Protein AF-A0A2V9NQU3-F1 (afdb_monomer_lite)

Structure (mmCIF, N/CA/C/O backbone):
data_AF-A0A2V9NQU3-F1
#
_entry.id   AF-A0A2V9NQU3-F1
#
loop_
_atom_site.group_PDB
_atom_site.id
_atom_site.type_symbol
_atom_site.label_atom_id
_atom_site.label_alt_id
_atom_site.label_comp_id
_atom_site.label_asym_id
_atom_site.label_entity_id
_atom_site.label_seq_id
_atom_site.pdbx_PDB_ins_code
_atom_site.Cartn_x
_atom_site.Cartn_y
_atom_site.Cartn_z
_atom_site.occupancy
_atom_site.B_iso_or_equiv
_atom_site.auth_seq_id
_atom_site.auth_comp_id
_atom_site.auth_asym_id
_atom_site.auth_atom_id
_atom_site.pdbx_PDB_model_num
ATOM 1 N N . MET A 1 1 ? -12.429 25.098 40.902 1.00 55.50 1 MET A N 1
ATOM 2 C CA . MET A 1 1 ? -11.492 24.049 40.425 1.00 55.50 1 MET A CA 1
ATOM 3 C C . MET A 1 1 ? -12.164 22.929 39.618 1.00 55.50 1 MET A C 1
ATOM 5 O O . MET A 1 1 ? -11.693 22.673 38.520 1.00 55.50 1 MET A O 1
ATOM 9 N N . ARG A 1 2 ? -13.279 22.317 40.062 1.00 53.31 2 ARG A N 1
ATOM 10 C CA . ARG A 1 2 ? -14.001 21.258 39.302 1.00 53.31 2 ARG A CA 1
ATOM 11 C C . ARG A 1 2 ? -14.409 21.638 37.862 1.00 53.31 2 ARG A C 1
ATOM 13 O O . ARG A 1 2 ? -14.279 20.819 36.958 1.00 53.31 2 ARG A O 1
ATOM 20 N N . HIS A 1 3 ? -14.835 22.882 37.635 1.00 49.53 3 HIS A N 1
ATOM 21 C CA . HIS A 1 3 ? -15.228 23.360 36.299 1.00 49.53 3 HIS A CA 1
ATOM 22 C C . HIS A 1 3 ? -14.036 23.636 35.366 1.00 49.53 3 HIS A C 1
ATOM 24 O O . HIS A 1 3 ? -14.138 23.389 34.172 1.00 49.53 3 HIS A O 1
ATOM 30 N N . ILE A 1 4 ? -12.885 24.058 35.906 1.00 64.00 4 ILE A N 1
ATOM 31 C CA . ILE A 1 4 ? -11.649 24.277 35.128 1.00 64.00 4 ILE A CA 1
ATOM 32 C C . ILE A 1 4 ? -11.062 22.929 34.682 1.00 64.00 4 ILE A C 1
ATOM 34 O O . ILE A 1 4 ? -10.680 22.779 33.527 1.00 64.00 4 ILE A O 1
ATOM 38 N N . ALA A 1 5 ? -11.074 21.920 35.562 1.00 61.53 5 ALA A N 1
ATOM 39 C CA . ALA A 1 5 ? -10.651 20.560 35.221 1.00 61.53 5 ALA A CA 1
ATOM 40 C C . ALA A 1 5 ? -11.551 19.912 34.148 1.00 61.53 5 ALA A C 1
ATOM 42 O O . ALA A 1 5 ? -11.046 19.244 33.251 1.00 61.53 5 ALA A O 1
ATOM 43 N N . SER A 1 6 ? -12.867 20.161 34.192 1.00 63.94 6 SER A N 1
ATOM 44 C CA . SER A 1 6 ? -13.799 19.673 33.160 1.00 63.94 6 SER A CA 1
ATOM 45 C C . SER A 1 6 ? -13.597 20.376 31.814 1.00 63.94 6 SER A C 1
ATOM 47 O O . SER A 1 6 ? -13.637 19.724 30.777 1.00 63.94 6 SER A O 1
ATOM 49 N N . LEU A 1 7 ? -13.321 21.686 31.813 1.00 65.50 7 LEU A N 1
ATOM 50 C CA . LEU A 1 7 ? -13.061 22.436 30.580 1.00 65.50 7 LEU A CA 1
ATOM 51 C C . LEU A 1 7 ? -11.757 21.982 29.900 1.00 65.50 7 LEU A C 1
ATOM 53 O O . LEU A 1 7 ? -11.723 21.800 28.687 1.00 65.50 7 LEU A O 1
ATOM 57 N N . LEU A 1 8 ? -10.700 21.740 30.684 1.00 67.38 8 LEU A N 1
ATOM 58 C CA . LEU A 1 8 ? -9.423 21.227 30.178 1.00 67.38 8 LEU A CA 1
ATOM 59 C C . LEU A 1 8 ? -9.549 19.803 29.620 1.00 67.38 8 LEU A C 1
ATOM 61 O O . LEU A 1 8 ? -8.962 19.508 28.582 1.00 67.38 8 LEU A O 1
ATOM 65 N N . ALA A 1 9 ? -10.352 18.943 30.256 1.00 63.38 9 ALA A N 1
ATOM 66 C CA . ALA A 1 9 ? -10.631 17.601 29.747 1.00 63.38 9 ALA A CA 1
ATOM 67 C C . ALA A 1 9 ? -11.379 17.637 28.403 1.00 63.38 9 ALA A C 1
ATOM 69 O O . ALA A 1 9 ? -11.024 16.896 27.491 1.00 63.38 9 ALA A O 1
ATOM 70 N N . VAL A 1 10 ? -12.359 18.536 28.242 1.00 66.75 10 VAL A N 1
ATOM 71 C CA . VAL A 1 10 ? -13.092 18.707 26.974 1.00 66.75 10 VAL A CA 1
ATOM 72 C C . VAL A 1 10 ? -12.178 19.247 25.871 1.00 66.75 10 VAL A C 1
ATOM 74 O O . VAL A 1 10 ? -12.199 18.724 24.761 1.00 66.75 10 VAL A O 1
ATOM 77 N N . ILE A 1 11 ? -11.326 20.235 26.162 1.00 67.00 11 ILE A N 1
ATOM 78 C CA . ILE A 1 11 ? -10.373 20.777 25.177 1.00 67.00 11 ILE A CA 1
ATOM 79 C C . ILE A 1 11 ? -9.359 19.705 24.746 1.00 67.00 11 ILE A C 1
ATOM 81 O O . ILE A 1 11 ? -9.110 19.550 23.552 1.00 67.00 11 ILE A O 1
ATOM 85 N N . ALA A 1 12 ? -8.818 18.918 25.681 1.00 59.47 12 ALA A N 1
ATOM 86 C CA . ALA A 1 12 ? -7.917 17.811 25.356 1.00 59.47 12 ALA A CA 1
ATOM 87 C C . ALA A 1 12 ? -8.609 16.726 24.506 1.00 59.47 12 ALA A C 1
ATOM 89 O O . ALA A 1 12 ? -8.017 16.205 23.556 1.00 59.47 12 ALA A O 1
ATOM 90 N N . LEU A 1 13 ? -9.881 16.425 24.792 1.00 60.59 13 LEU A N 1
ATOM 91 C CA . LEU A 1 13 ? -10.669 15.487 23.993 1.00 60.59 13 LEU A CA 1
ATOM 92 C C . LEU A 1 13 ? -10.886 16.015 22.566 1.00 60.59 13 LEU A C 1
ATOM 94 O O . LEU A 1 13 ? -10.711 15.276 21.606 1.00 60.59 13 LEU A O 1
ATOM 98 N N . VAL A 1 14 ? -11.198 17.301 22.397 1.00 63.22 14 VAL A N 1
ATOM 99 C CA . VAL A 1 14 ? -11.389 17.899 21.065 1.00 63.22 14 VAL A CA 1
ATOM 100 C C . VAL A 1 14 ? -10.082 17.900 20.264 1.00 63.22 14 VAL A C 1
ATOM 102 O O . VAL A 1 14 ? -10.071 17.484 19.107 1.00 63.22 14 VAL A O 1
ATOM 105 N N . LEU A 1 15 ? -8.959 18.295 20.873 1.00 60.09 15 LEU A N 1
ATOM 106 C CA . LEU A 1 15 ? -7.660 18.358 20.189 1.00 60.09 15 LEU A CA 1
ATOM 107 C C . LEU A 1 15 ? -7.164 16.983 19.713 1.00 60.09 15 LEU A C 1
ATOM 109 O O . LEU A 1 15 ? -6.577 16.881 18.636 1.00 60.09 15 LEU A O 1
ATOM 113 N N . THR A 1 16 ? -7.428 15.921 20.477 1.00 62.34 16 THR A N 1
ATOM 114 C CA . THR A 1 16 ? -7.040 14.550 20.098 1.00 62.34 16 THR A CA 1
ATOM 115 C C . THR A 1 16 ? -7.838 14.021 18.903 1.00 62.34 16 THR A C 1
ATOM 117 O O . THR A 1 16 ? -7.262 13.359 18.039 1.00 62.34 16 THR A O 1
ATOM 120 N N . HIS A 1 17 ? -9.122 14.377 18.780 1.00 62.59 17 HIS A N 1
ATOM 121 C CA . HIS A 1 17 ? -9.950 13.978 17.636 1.00 62.59 17 HIS A CA 1
ATOM 122 C C . HIS A 1 17 ? -9.520 14.667 16.330 1.00 62.59 17 HIS A C 1
ATOM 124 O O . HIS A 1 17 ? -9.451 14.013 15.289 1.00 62.59 17 HIS A O 1
ATOM 130 N N . TYR A 1 18 ? -9.177 15.961 16.373 1.00 66.56 18 TYR A N 1
ATOM 131 C CA . TYR A 1 18 ? -8.690 16.678 15.186 1.00 66.56 18 TYR A CA 1
ATOM 132 C C . TYR A 1 18 ? -7.352 16.129 14.676 1.00 66.56 18 TYR A C 1
ATOM 134 O O . TYR A 1 18 ? -7.180 15.967 13.468 1.00 66.56 18 TYR A O 1
ATOM 142 N N . ALA A 1 19 ? -6.420 15.808 15.579 1.00 69.62 19 ALA A N 1
ATOM 143 C CA . ALA A 1 19 ? -5.128 15.237 15.203 1.00 69.62 19 ALA A CA 1
ATOM 144 C C . ALA A 1 19 ? -5.278 13.856 14.538 1.00 69.62 19 ALA A C 1
ATOM 146 O O . ALA A 1 19 ? -4.674 13.602 13.497 1.00 69.62 19 ALA A O 1
ATOM 147 N N . ALA A 1 20 ? -6.140 12.992 15.085 1.00 71.94 20 ALA A N 1
ATOM 148 C CA . ALA A 1 20 ? -6.410 11.677 14.509 1.00 71.94 20 ALA A CA 1
ATOM 149 C C . ALA A 1 20 ? -7.043 11.763 13.107 1.00 71.94 20 ALA A C 1
ATOM 151 O O . ALA A 1 20 ? -6.675 10.991 12.223 1.00 71.94 20 ALA A O 1
ATOM 152 N N . ALA A 1 21 ? -7.951 12.721 12.879 1.00 79.19 21 ALA A N 1
ATOM 153 C CA . ALA A 1 21 ? -8.579 12.927 11.573 1.00 79.19 21 ALA A CA 1
ATOM 154 C C . ALA A 1 21 ? -7.577 13.389 10.495 1.00 79.19 21 ALA A C 1
ATOM 156 O O . ALA A 1 21 ? -7.615 12.902 9.362 1.00 79.19 21 ALA A O 1
ATOM 157 N N . ASP A 1 22 ? -6.651 14.288 10.843 1.00 88.12 22 ASP A N 1
ATOM 158 C CA . ASP A 1 22 ? -5.582 14.738 9.940 1.00 88.12 22 ASP A CA 1
ATOM 159 C C . ASP A 1 22 ? -4.608 13.595 9.593 1.00 88.12 22 ASP A C 1
ATOM 161 O O . ASP A 1 22 ? -4.294 13.365 8.419 1.00 88.12 22 ASP A O 1
ATOM 165 N N . ASP A 1 23 ? -4.185 12.808 10.588 1.00 91.75 23 ASP A N 1
ATOM 166 C CA . ASP A 1 23 ? -3.315 11.650 10.362 1.00 91.75 23 ASP A CA 1
ATOM 167 C C . ASP A 1 23 ? -4.009 10.556 9.534 1.00 91.75 23 ASP A C 1
ATOM 169 O O . ASP A 1 23 ? -3.391 9.973 8.636 1.00 91.75 23 ASP A O 1
ATOM 173 N N . GLN A 1 24 ? -5.307 10.320 9.745 1.00 94.81 24 GLN A N 1
ATOM 174 C CA . GLN A 1 24 ? -6.103 9.415 8.913 1.00 94.81 24 GLN A CA 1
ATOM 175 C C . GLN A 1 24 ? -6.170 9.898 7.457 1.00 94.81 24 GLN A C 1
ATOM 177 O O . GLN A 1 24 ? -6.013 9.099 6.529 1.00 94.81 24 GLN A O 1
ATOM 182 N N . GLN A 1 25 ? -6.363 11.201 7.225 1.00 95.19 25 GLN A N 1
ATOM 183 C CA . GLN A 1 25 ? -6.397 11.761 5.873 1.00 95.19 25 GLN A CA 1
ATOM 184 C C . GLN A 1 25 ? -5.040 11.627 5.168 1.00 95.19 25 GLN A C 1
ATOM 186 O O . GLN A 1 25 ? -4.989 11.263 3.990 1.00 95.19 25 GLN A O 1
ATOM 191 N N . LYS A 1 26 ? -3.933 11.890 5.871 1.00 95.69 26 LYS A N 1
ATOM 192 C CA . LYS A 1 26 ? -2.572 11.684 5.345 1.00 95.69 26 LYS A CA 1
ATOM 193 C C . LYS A 1 26 ? -2.320 10.218 5.010 1.00 95.69 26 LYS A C 1
ATOM 195 O O . LYS A 1 26 ? -1.853 9.925 3.911 1.00 95.69 26 LYS A O 1
ATOM 200 N N . THR A 1 27 ? -2.714 9.318 5.909 1.00 97.25 27 THR A N 1
ATOM 201 C CA . THR A 1 27 ? -2.631 7.869 5.694 1.00 97.25 27 THR A CA 1
ATOM 202 C C . THR A 1 27 ? -3.373 7.473 4.426 1.00 97.25 27 THR A C 1
ATOM 204 O O . THR A 1 27 ? -2.799 6.822 3.559 1.00 97.25 27 THR A O 1
ATOM 207 N N . ARG A 1 28 ? -4.626 7.921 4.267 1.00 96.88 28 ARG A N 1
ATOM 208 C CA . ARG A 1 28 ? -5.434 7.632 3.076 1.00 96.88 28 ARG A CA 1
ATOM 209 C C . ARG A 1 28 ? -4.723 8.053 1.792 1.00 96.88 28 ARG A C 1
ATOM 211 O O . ARG A 1 28 ? -4.681 7.268 0.855 1.00 96.88 28 ARG A O 1
ATOM 218 N N . LYS A 1 29 ? -4.113 9.242 1.758 1.00 96.62 29 LYS A N 1
ATOM 219 C CA . LYS A 1 29 ? -3.348 9.704 0.586 1.00 96.62 29 LYS A CA 1
ATOM 220 C C . LYS A 1 29 ? -2.174 8.780 0.264 1.00 96.62 29 LYS A C 1
ATOM 222 O O . LYS A 1 29 ? -1.962 8.455 -0.898 1.00 96.62 29 LYS A O 1
ATOM 227 N N . GLU A 1 30 ? -1.415 8.346 1.268 1.00 98.00 30 GLU A N 1
ATOM 228 C CA . GLU A 1 30 ? -0.285 7.433 1.051 1.00 98.00 30 GLU A CA 1
ATOM 229 C C . GLU A 1 30 ? -0.733 6.040 0.590 1.00 98.00 30 GLU A C 1
ATOM 231 O O . GLU A 1 30 ? -0.112 5.471 -0.308 1.00 98.00 30 GLU A O 1
ATOM 236 N N . LEU A 1 31 ? -1.834 5.516 1.137 1.00 98.19 31 LEU A N 1
ATOM 237 C CA . LEU A 1 31 ? -2.430 4.253 0.690 1.00 98.19 31 LEU A CA 1
ATOM 238 C C . LEU A 1 31 ? -2.981 4.356 -0.739 1.00 98.19 31 LEU A C 1
ATOM 240 O O . LEU A 1 31 ? -2.785 3.442 -1.538 1.00 98.19 31 LEU A O 1
ATOM 244 N N . ASN A 1 32 ? -3.597 5.484 -1.096 1.00 97.56 32 ASN A N 1
ATOM 245 C CA . ASN A 1 32 ? -4.096 5.712 -2.449 1.00 97.56 32 ASN A CA 1
ATOM 246 C C . ASN A 1 32 ? -2.964 5.747 -3.480 1.00 97.56 32 ASN A C 1
ATOM 248 O O . ASN A 1 32 ? -3.148 5.228 -4.573 1.00 97.56 32 ASN A O 1
ATOM 252 N N . LYS A 1 33 ? -1.770 6.260 -3.142 1.00 98.00 33 LYS A N 1
ATOM 253 C CA . LYS A 1 33 ? -0.593 6.176 -4.033 1.00 98.00 33 LYS A CA 1
ATOM 254 C C . LYS A 1 33 ? -0.201 4.729 -4.348 1.00 98.00 33 LYS A C 1
ATOM 256 O O . LYS A 1 33 ? 0.187 4.442 -5.478 1.00 98.00 33 LYS A O 1
ATOM 261 N N . VAL A 1 34 ? -0.298 3.830 -3.364 1.00 98.06 34 VAL A N 1
ATOM 262 C CA . VAL A 1 34 ? -0.028 2.393 -3.552 1.00 98.06 34 VAL A CA 1
ATOM 263 C C . VAL A 1 34 ? -1.063 1.792 -4.499 1.00 98.06 34 VAL A C 1
ATOM 265 O O . VAL A 1 34 ? -0.697 1.137 -5.472 1.00 98.06 34 VAL A O 1
ATOM 268 N N . THR A 1 35 ? -2.349 2.052 -4.249 1.00 97.62 35 THR A N 1
ATOM 269 C CA . THR A 1 35 ? -3.435 1.563 -5.107 1.00 97.62 35 THR A CA 1
ATOM 270 C C . THR A 1 35 ? -3.337 2.120 -6.525 1.00 97.62 35 THR A C 1
ATOM 272 O O . THR A 1 35 ? -3.441 1.357 -7.479 1.00 97.62 35 THR A O 1
ATOM 275 N N . ALA A 1 36 ? -3.071 3.417 -6.677 1.00 97.81 36 ALA A N 1
ATOM 276 C CA . ALA A 1 36 ? -2.926 4.070 -7.971 1.00 97.81 36 ALA A CA 1
ATOM 277 C C . ALA A 1 36 ? -1.778 3.464 -8.787 1.00 97.81 36 ALA A C 1
ATOM 279 O O . ALA A 1 36 ? -1.954 3.181 -9.969 1.00 97.81 36 ALA A O 1
ATOM 280 N N . MET A 1 37 ? -0.635 3.169 -8.156 1.00 97.06 37 MET A N 1
ATOM 281 C CA . MET A 1 37 ? 0.469 2.469 -8.822 1.00 97.06 37 MET A CA 1
ATOM 282 C C . MET A 1 37 ? 0.073 1.057 -9.283 1.00 97.06 37 MET A C 1
ATOM 284 O O . MET A 1 37 ? 0.529 0.599 -10.323 1.00 97.06 37 MET A O 1
ATOM 288 N N . ALA A 1 38 ? -0.806 0.373 -8.548 1.00 96.19 38 ALA A N 1
ATOM 289 C CA . ALA A 1 38 ? -1.283 -0.962 -8.901 1.00 96.19 38 ALA A CA 1
ATOM 290 C C . ALA A 1 38 ? -2.383 -0.988 -9.982 1.00 96.19 38 ALA A C 1
ATOM 292 O O . ALA A 1 38 ? -2.882 -2.066 -10.316 1.00 96.19 38 ALA A O 1
ATOM 293 N N . THR A 1 39 ? -2.788 0.164 -10.527 1.00 92.69 39 THR A N 1
ATOM 294 C CA . THR A 1 39 ? -3.766 0.211 -11.627 1.00 92.69 39 THR A CA 1
ATOM 295 C C . THR A 1 39 ? -3.171 -0.329 -12.928 1.00 92.69 39 THR A C 1
ATOM 297 O O . THR A 1 39 ? -3.828 -1.116 -13.612 1.00 92.69 39 THR A O 1
ATOM 300 N N . ASP A 1 40 ? -1.908 -0.001 -13.211 1.00 89.69 40 ASP A N 1
ATOM 301 C CA . ASP A 1 40 ? -1.124 -0.559 -14.314 1.00 89.69 40 ASP A CA 1
ATOM 302 C C . ASP A 1 40 ? -0.642 -1.986 -14.010 1.00 89.69 40 ASP A C 1
ATOM 304 O O . ASP A 1 40 ? -0.388 -2.347 -12.862 1.00 89.69 40 ASP A O 1
ATOM 308 N N . ALA A 1 41 ? -0.478 -2.806 -15.046 1.00 89.44 41 ALA A N 1
ATOM 309 C CA . ALA A 1 41 ? -0.036 -4.186 -14.906 1.00 89.44 41 ALA A CA 1
ATOM 310 C C . ALA A 1 41 ? 1.378 -4.300 -14.287 1.00 89.44 41 ALA A C 1
ATOM 312 O O . ALA A 1 41 ? 1.593 -5.003 -13.294 1.00 89.44 41 ALA A O 1
ATOM 313 N N . THR A 1 42 ? 2.354 -3.579 -14.831 1.00 90.44 42 THR A N 1
ATOM 314 C CA . THR A 1 42 ? 3.732 -3.608 -14.324 1.00 90.44 42 THR A CA 1
ATOM 315 C C . THR A 1 42 ? 3.783 -3.075 -12.897 1.00 90.44 42 THR A C 1
ATOM 317 O O . THR A 1 42 ? 4.360 -3.711 -12.011 1.00 90.44 42 THR A O 1
ATOM 320 N N . GLY A 1 43 ? 3.107 -1.948 -12.653 1.00 93.12 43 GLY A N 1
ATOM 321 C CA . GLY A 1 43 ? 2.984 -1.373 -11.317 1.00 93.12 43 GLY A CA 1
ATOM 322 C C . GLY A 1 43 ? 2.359 -2.350 -10.315 1.00 93.12 43 GLY A C 1
ATOM 323 O O . GLY A 1 43 ? 2.904 -2.554 -9.232 1.00 93.12 43 GLY A O 1
ATOM 324 N N . ARG A 1 44 ? 1.287 -3.052 -10.697 1.00 94.44 44 ARG A N 1
ATOM 325 C CA . ARG A 1 44 ? 0.623 -4.074 -9.874 1.00 94.44 44 ARG A CA 1
ATOM 326 C C . ARG A 1 44 ? 1.546 -5.223 -9.492 1.00 94.44 44 ARG A C 1
ATOM 328 O O . ARG A 1 44 ? 1.601 -5.575 -8.315 1.00 94.44 44 ARG A O 1
ATOM 335 N N . LYS A 1 45 ? 2.306 -5.766 -10.450 1.00 92.94 45 LYS A N 1
ATOM 336 C CA . LYS A 1 45 ? 3.296 -6.824 -10.186 1.00 92.94 45 LYS A CA 1
ATOM 337 C C . LYS A 1 45 ? 4.309 -6.370 -9.133 1.00 92.94 45 LYS A C 1
ATOM 339 O O . LYS A 1 45 ? 4.599 -7.111 -8.195 1.00 92.94 45 LYS A O 1
ATOM 344 N N . ILE A 1 46 ? 4.817 -5.146 -9.265 1.00 93.81 46 ILE A N 1
ATOM 345 C CA . ILE A 1 46 ? 5.830 -4.594 -8.357 1.00 93.81 46 ILE A CA 1
ATOM 346 C C . ILE A 1 46 ? 5.240 -4.305 -6.976 1.00 93.81 46 ILE A C 1
ATOM 348 O O . ILE A 1 46 ? 5.873 -4.618 -5.967 1.00 93.81 46 ILE A O 1
ATOM 352 N N . VAL A 1 47 ? 4.022 -3.764 -6.905 1.00 96.88 47 VAL A N 1
ATOM 353 C CA . VAL A 1 47 ? 3.303 -3.559 -5.640 1.00 96.88 47 VAL A CA 1
ATOM 354 C C . VAL A 1 47 ? 3.079 -4.893 -4.931 1.00 96.88 47 VAL A C 1
ATOM 356 O O . VAL A 1 47 ? 3.423 -5.003 -3.754 1.00 96.88 47 VAL A O 1
ATOM 359 N N . ASN A 1 48 ? 2.589 -5.914 -5.643 1.00 95.75 48 ASN A N 1
ATOM 360 C CA . ASN A 1 48 ? 2.402 -7.259 -5.102 1.00 95.75 48 ASN A CA 1
ATOM 361 C C . ASN A 1 48 ? 3.711 -7.810 -4.525 1.00 95.75 48 ASN A C 1
ATOM 363 O O . ASN A 1 48 ? 3.757 -8.171 -3.352 1.00 95.75 48 ASN A O 1
ATOM 367 N N . GLN A 1 49 ? 4.778 -7.827 -5.329 1.00 94.25 49 GLN A N 1
ATOM 368 C CA . GLN A 1 49 ? 6.083 -8.338 -4.912 1.00 94.25 49 GLN A CA 1
ATOM 369 C C . GLN A 1 49 ? 6.598 -7.597 -3.672 1.00 94.25 49 GLN A C 1
ATOM 371 O O . GLN A 1 49 ? 6.995 -8.212 -2.685 1.00 94.25 49 GLN A O 1
ATOM 376 N N . THR A 1 50 ? 6.545 -6.267 -3.695 1.00 96.12 50 THR A N 1
ATOM 377 C CA . THR A 1 50 ? 7.057 -5.432 -2.603 1.00 96.12 50 THR A CA 1
ATOM 378 C C . THR A 1 50 ? 6.271 -5.648 -1.311 1.00 96.12 50 THR A C 1
ATOM 380 O O . THR A 1 50 ? 6.842 -5.671 -0.218 1.00 96.12 50 THR A O 1
ATOM 383 N N . MET A 1 51 ? 4.953 -5.807 -1.419 1.00 96.88 51 MET A N 1
ATOM 384 C CA . MET A 1 51 ? 4.094 -6.072 -0.275 1.00 96.88 51 MET A CA 1
ATOM 385 C C . MET A 1 51 ? 4.303 -7.494 0.261 1.00 96.88 51 MET A C 1
ATOM 387 O O . MET A 1 51 ? 4.410 -7.666 1.474 1.00 96.88 51 MET A O 1
ATOM 391 N N . ALA A 1 52 ? 4.469 -8.484 -0.620 1.00 94.31 52 ALA A N 1
ATOM 392 C CA . ALA A 1 52 ? 4.775 -9.866 -0.256 1.00 94.31 52 ALA A CA 1
ATOM 393 C C . ALA A 1 52 ? 6.081 -9.937 0.548 1.00 94.31 52 ALA A C 1
ATOM 395 O O . ALA A 1 52 ? 6.109 -10.480 1.650 1.00 94.31 52 ALA A O 1
ATOM 396 N N . GLU A 1 53 ? 7.132 -9.266 0.070 1.00 93.56 53 GLU A N 1
ATOM 397 C CA . GLU A 1 53 ? 8.402 -9.120 0.787 1.00 93.56 53 GLU A CA 1
ATOM 398 C C . GLU A 1 53 ? 8.238 -8.386 2.130 1.00 93.56 53 GLU A C 1
ATOM 400 O O . GLU A 1 53 ? 8.869 -8.744 3.123 1.00 93.56 53 GLU A O 1
ATOM 405 N N . MET A 1 54 ? 7.399 -7.344 2.189 1.00 94.62 54 MET A N 1
ATOM 406 C CA . MET A 1 54 ? 7.173 -6.565 3.413 1.00 94.62 54 MET A CA 1
ATOM 407 C C . MET A 1 54 ? 6.499 -7.376 4.527 1.00 94.62 54 MET A C 1
ATOM 409 O O . MET A 1 54 ? 6.772 -7.112 5.704 1.00 94.62 54 MET A O 1
ATOM 413 N N . PHE A 1 55 ? 5.617 -8.306 4.169 1.00 92.38 55 PHE A N 1
ATOM 414 C CA . PHE A 1 55 ? 4.880 -9.150 5.111 1.00 92.38 55 PHE A CA 1
ATOM 415 C C . PHE A 1 55 ? 5.426 -10.581 5.205 1.00 92.38 55 PHE A C 1
ATOM 417 O O . PHE A 1 55 ? 4.899 -11.365 5.988 1.00 92.38 55 PHE A O 1
ATOM 424 N N . ALA A 1 56 ? 6.497 -10.902 4.469 1.00 92.75 56 ALA A N 1
ATOM 425 C CA . ALA A 1 56 ? 7.057 -12.250 4.355 1.00 92.75 56 ALA A CA 1
ATOM 426 C C . ALA A 1 56 ? 6.011 -13.300 3.920 1.00 92.75 56 ALA A C 1
ATOM 428 O O . ALA A 1 56 ? 5.982 -14.417 4.431 1.00 92.75 56 ALA A O 1
ATOM 429 N N . LEU A 1 57 ? 5.153 -12.920 2.972 1.00 90.88 57 LEU A N 1
ATOM 430 C CA . LEU A 1 57 ? 4.106 -13.760 2.389 1.00 90.88 57 LEU A CA 1
ATOM 431 C C . LEU A 1 57 ? 4.487 -14.191 0.974 1.00 90.88 57 LEU A C 1
ATOM 433 O O . LEU A 1 57 ? 5.329 -13.562 0.327 1.00 90.88 57 LEU A O 1
ATOM 437 N N . LYS A 1 58 ? 3.831 -15.233 0.454 1.00 91.81 58 LYS A N 1
ATOM 438 C CA . LYS A 1 58 ? 3.893 -15.515 -0.981 1.00 91.81 58 LYS A CA 1
ATOM 439 C C . LYS A 1 58 ? 3.034 -14.511 -1.743 1.00 91.81 58 LYS A C 1
ATOM 441 O O . LYS A 1 58 ? 1.985 -14.076 -1.275 1.00 91.81 58 LYS A O 1
ATOM 446 N N . GLN A 1 59 ? 3.443 -14.200 -2.970 1.00 92.12 59 GLN A N 1
ATOM 447 C CA . GLN A 1 59 ? 2.706 -13.301 -3.864 1.00 92.12 59 GLN A CA 1
ATOM 448 C C . GLN A 1 59 ? 1.255 -13.746 -4.078 1.00 92.12 59 GLN A C 1
ATOM 450 O O . GLN A 1 59 ? 0.342 -12.922 -4.045 1.00 92.12 59 GLN A O 1
ATOM 455 N N . MET A 1 60 ? 1.044 -15.054 -4.254 1.00 91.50 60 MET A N 1
ATOM 456 C CA . MET A 1 60 ? -0.287 -15.625 -4.446 1.00 91.50 60 MET A CA 1
ATOM 457 C C . MET A 1 60 ? -1.152 -15.615 -3.183 1.00 91.50 60 MET A C 1
ATOM 459 O O . MET A 1 60 ? -2.370 -15.509 -3.312 1.00 91.50 60 MET A O 1
ATOM 463 N N . ASP A 1 61 ? -0.563 -15.639 -1.987 1.00 92.38 61 ASP A N 1
ATOM 464 C CA . ASP A 1 61 ? -1.332 -15.517 -0.743 1.00 92.38 61 ASP A CA 1
ATOM 465 C C . ASP A 1 61 ? -1.970 -14.124 -0.653 1.00 92.38 61 ASP A C 1
ATOM 467 O O . ASP A 1 61 ? -3.169 -14.015 -0.400 1.00 92.38 61 ASP A O 1
ATOM 471 N N . LEU A 1 62 ? -1.223 -13.068 -1.004 1.00 93.38 62 LEU A N 1
ATOM 472 C CA . LEU A 1 62 ? -1.773 -11.710 -1.101 1.00 93.38 62 LEU A CA 1
ATOM 473 C C . LEU A 1 62 ? -2.896 -11.609 -2.137 1.00 93.38 62 LEU A C 1
ATOM 475 O O . LEU A 1 62 ? -3.907 -10.951 -1.892 1.00 93.38 62 LEU A O 1
ATOM 479 N N . VAL A 1 63 ? -2.749 -12.264 -3.295 1.00 94.25 63 VAL A N 1
ATOM 480 C CA . VAL A 1 63 ? -3.819 -12.297 -4.305 1.00 94.25 63 VAL A CA 1
ATOM 481 C C . VAL A 1 63 ? -5.075 -12.926 -3.701 1.00 94.25 63 VAL A C 1
ATOM 483 O O . VAL A 1 63 ? -6.161 -12.362 -3.816 1.00 94.25 63 VAL A O 1
ATOM 486 N N . LEU A 1 64 ? -4.949 -14.064 -3.015 1.00 92.50 64 LEU A N 1
ATOM 487 C CA . LEU A 1 64 ? -6.085 -14.731 -2.378 1.00 92.50 64 LEU A CA 1
ATOM 488 C C . LEU A 1 64 ? -6.738 -13.858 -1.299 1.00 92.50 64 LEU A C 1
ATOM 490 O O . LEU A 1 64 ? -7.965 -13.752 -1.283 1.00 92.50 64 LEU A O 1
ATOM 494 N N . GLU A 1 65 ? -5.958 -13.182 -0.457 1.00 93.62 65 GLU A N 1
ATOM 495 C CA . GLU A 1 65 ? -6.477 -12.253 0.553 1.00 93.62 65 GLU A CA 1
ATOM 496 C C . GLU A 1 65 ? -7.264 -11.100 -0.081 1.00 93.62 65 GLU A C 1
ATOM 498 O O . GLU A 1 65 ? -8.385 -10.798 0.343 1.00 93.62 65 GLU A O 1
ATOM 503 N N . ARG A 1 66 ? -6.747 -10.496 -1.156 1.00 94.62 66 ARG A N 1
ATOM 504 C CA . ARG A 1 66 ? -7.461 -9.448 -1.904 1.00 94.62 66 ARG A CA 1
ATOM 505 C C . ARG A 1 66 ? -8.755 -9.957 -2.516 1.00 94.62 66 ARG A C 1
ATOM 507 O O . ARG A 1 66 ? -9.760 -9.252 -2.496 1.00 94.62 66 ARG A O 1
ATOM 514 N N . ARG A 1 67 ? -8.777 -11.190 -3.023 1.00 92.00 67 ARG A N 1
ATOM 515 C CA . ARG A 1 67 ? -9.989 -11.800 -3.596 1.00 92.00 67 ARG A CA 1
ATOM 516 C C . ARG A 1 67 ? -11.028 -12.130 -2.525 1.00 92.00 67 ARG A C 1
ATOM 518 O O . ARG A 1 67 ? -12.220 -11.989 -2.779 1.00 92.00 67 ARG A O 1
ATOM 525 N N . GLN A 1 68 ? -10.594 -12.534 -1.333 1.00 91.12 68 GLN A N 1
ATOM 526 C CA . GLN A 1 68 ? -11.487 -12.833 -0.211 1.00 91.12 68 GLN A CA 1
ATOM 527 C C . GLN A 1 68 ? -12.086 -11.574 0.422 1.00 91.12 68 GLN A C 1
ATOM 529 O O . GLN A 1 68 ? -13.242 -11.592 0.850 1.00 91.12 68 GLN A O 1
ATOM 534 N N . THR A 1 69 ? -11.306 -10.496 0.491 1.00 93.44 69 THR A N 1
ATOM 535 C CA . THR A 1 69 ? -11.692 -9.245 1.161 1.00 93.44 69 THR A CA 1
ATOM 536 C C . THR A 1 69 ? -12.252 -8.191 0.203 1.00 93.44 69 THR A C 1
ATOM 538 O O . THR A 1 69 ? -12.957 -7.286 0.635 1.00 93.44 69 THR A O 1
ATOM 541 N N . GLY A 1 70 ? -11.955 -8.294 -1.095 1.00 94.19 70 GLY A N 1
ATOM 542 C CA . GLY A 1 70 ? -12.277 -7.282 -2.102 1.00 94.19 70 GLY A CA 1
ATOM 543 C C . GLY A 1 70 ? -11.386 -6.037 -2.043 1.00 94.19 70 GLY A C 1
ATOM 544 O O . GLY A 1 70 ? -11.648 -5.077 -2.766 1.00 94.19 70 GLY A O 1
ATOM 545 N N . LEU A 1 71 ? -10.351 -6.029 -1.198 1.00 97.12 71 LEU A N 1
ATOM 546 C CA . LEU A 1 71 ? -9.523 -4.853 -0.951 1.00 97.12 71 LEU A CA 1
ATOM 547 C C . LEU A 1 71 ? -8.473 -4.631 -2.046 1.00 97.12 71 LEU A C 1
ATOM 549 O O . LEU A 1 71 ? -7.786 -5.551 -2.500 1.00 97.12 71 LEU A O 1
ATOM 553 N N . ASN A 1 72 ? -8.287 -3.366 -2.422 1.00 97.12 72 ASN A N 1
ATOM 554 C CA . ASN A 1 72 ? -7.114 -2.932 -3.175 1.00 97.12 72 ASN A CA 1
ATOM 555 C C . ASN A 1 72 ? -5.848 -2.930 -2.297 1.00 97.12 72 ASN A C 1
ATOM 557 O O . ASN A 1 72 ? -5.936 -3.042 -1.076 1.00 97.12 72 ASN A O 1
ATOM 561 N N . TYR A 1 73 ? -4.662 -2.804 -2.899 1.00 97.75 73 TYR A N 1
ATOM 562 C CA . TYR A 1 73 ? -3.392 -2.931 -2.168 1.00 97.75 73 TYR A CA 1
ATOM 563 C C . TYR A 1 73 ? -3.206 -1.918 -1.031 1.00 97.75 73 TYR A C 1
ATOM 565 O O . TYR A 1 73 ? -2.727 -2.291 0.041 1.00 97.75 73 TYR A O 1
ATOM 573 N N . GLY A 1 74 ? -3.616 -0.659 -1.218 1.00 97.50 74 GLY A N 1
ATOM 574 C CA . GLY A 1 74 ? -3.574 0.332 -0.142 1.00 97.50 74 GLY A CA 1
ATOM 575 C C . GLY A 1 74 ? -4.454 -0.080 1.041 1.00 97.50 74 GLY A C 1
ATOM 576 O O . GLY A 1 74 ? -4.019 -0.078 2.190 1.00 97.50 74 GLY A O 1
ATOM 577 N N . SER A 1 75 ? -5.679 -0.520 0.764 1.00 97.62 75 SER A N 1
ATOM 578 C CA . SER A 1 75 ? -6.608 -0.981 1.799 1.00 97.62 75 SER A CA 1
ATOM 579 C C . SER A 1 75 ? -6.162 -2.289 2.460 1.00 97.62 75 SER A C 1
ATOM 581 O O . SER A 1 75 ? -6.350 -2.468 3.661 1.00 97.62 75 SER A O 1
ATOM 583 N N . LEU A 1 76 ? -5.529 -3.185 1.702 1.00 97.50 76 LEU A N 1
ATOM 584 C CA . LEU A 1 76 ? -4.973 -4.431 2.220 1.00 97.50 76 LEU A CA 1
ATOM 585 C C . LEU A 1 76 ? -3.831 -4.163 3.209 1.00 97.50 76 LEU A C 1
ATOM 587 O O . LEU A 1 76 ? -3.734 -4.848 4.223 1.00 97.50 76 LEU A O 1
ATOM 591 N N . LEU A 1 77 ? -3.005 -3.132 2.981 1.00 97.38 77 LEU A N 1
ATOM 592 C CA . LEU A 1 77 ? -1.979 -2.749 3.956 1.00 97.38 77 LEU A CA 1
ATOM 593 C C . LEU A 1 77 ? -2.614 -2.372 5.292 1.00 97.38 77 LEU A C 1
ATOM 595 O O . LEU A 1 77 ? -2.154 -2.836 6.332 1.00 97.38 77 LEU A O 1
ATOM 599 N N . LEU A 1 78 ? -3.690 -1.582 5.265 1.00 97.00 78 LEU A N 1
ATOM 600 C CA . LEU A 1 78 ? -4.427 -1.238 6.478 1.00 97.00 78 LEU A CA 1
ATOM 601 C C . LEU A 1 78 ? -5.016 -2.487 7.151 1.00 97.00 78 LEU A C 1
ATOM 603 O O . LEU A 1 78 ? -4.932 -2.606 8.369 1.00 97.00 78 LEU A O 1
ATOM 607 N N . ALA A 1 79 ? -5.534 -3.447 6.380 1.00 96.56 79 ALA A N 1
ATOM 608 C CA . ALA A 1 79 ? -6.022 -4.715 6.922 1.00 96.56 79 ALA A CA 1
ATOM 609 C C . ALA A 1 79 ? -4.920 -5.521 7.637 1.00 96.56 79 ALA A C 1
ATOM 611 O O . ALA A 1 79 ? -5.146 -6.015 8.740 1.00 96.56 79 ALA A O 1
ATOM 612 N N . HIS A 1 80 ? -3.703 -5.592 7.087 1.00 95.38 80 HIS A N 1
ATOM 613 C CA . HIS A 1 80 ? -2.582 -6.229 7.789 1.00 95.38 80 HIS A CA 1
ATOM 614 C C . HIS A 1 80 ? -2.140 -5.463 9.041 1.00 95.38 80 HIS A C 1
ATOM 616 O O . HIS A 1 80 ? -1.721 -6.087 10.015 1.00 95.38 80 HIS A O 1
ATOM 622 N N . GLU A 1 81 ? -2.227 -4.130 9.054 1.00 93.00 81 GLU A N 1
ATOM 623 C CA . GLU A 1 81 ? -1.958 -3.365 10.278 1.00 93.00 81 GLU A CA 1
ATOM 624 C C . GLU A 1 81 ? -3.020 -3.614 11.355 1.00 93.00 81 GLU A C 1
ATOM 626 O O . GLU A 1 81 ? -2.684 -3.697 12.534 1.00 93.00 81 GLU A O 1
ATOM 631 N N . LEU A 1 82 ? -4.282 -3.818 10.973 1.00 92.75 82 LEU A N 1
ATOM 632 C CA . LEU A 1 82 ? -5.331 -4.238 11.906 1.00 92.75 82 LEU A CA 1
ATOM 633 C C . LEU A 1 82 ? -5.100 -5.655 12.440 1.00 92.75 82 LEU A C 1
ATOM 635 O O . LEU A 1 82 ? -5.281 -5.888 13.634 1.00 92.75 82 LEU A O 1
ATOM 639 N N . ALA A 1 83 ? -4.621 -6.571 11.596 1.00 90.56 83 ALA A N 1
ATOM 640 C CA . ALA A 1 83 ? -4.297 -7.936 12.005 1.00 90.56 83 ALA A CA 1
ATOM 641 C C . ALA A 1 83 ? -3.198 -8.004 13.075 1.00 90.56 83 ALA A C 1
ATOM 643 O O . ALA A 1 83 ? -3.253 -8.849 13.966 1.00 90.56 83 ALA A O 1
ATOM 644 N N . LYS A 1 84 ? -2.242 -7.066 13.065 1.00 84.19 84 LYS A N 1
ATOM 645 C CA . LYS A 1 84 ? -1.244 -6.942 14.143 1.00 84.19 84 LYS A CA 1
ATOM 646 C C . LYS A 1 84 ? -1.845 -6.516 15.479 1.00 84.19 84 LYS A C 1
ATOM 648 O O . LYS A 1 84 ? -1.286 -6.842 16.520 1.00 84.19 84 LYS A O 1
ATOM 653 N N . ASN A 1 85 ? -2.979 -5.821 15.451 1.00 75.62 85 ASN A N 1
ATOM 654 C CA . ASN A 1 85 ? -3.707 -5.361 16.632 1.00 75.62 85 ASN A CA 1
ATOM 655 C C . ASN A 1 85 ? -4.801 -6.358 17.062 1.00 75.62 85 ASN A C 1
ATOM 657 O O . ASN A 1 85 ? -5.800 -5.966 17.659 1.00 75.62 85 ASN A O 1
ATOM 661 N N . ASN A 1 86 ? -4.591 -7.652 16.787 1.00 81.81 86 ASN A N 1
ATOM 662 C CA . ASN A 1 86 ? -5.465 -8.780 17.138 1.00 81.81 86 ASN A CA 1
ATOM 663 C C . ASN A 1 86 ? -6.823 -8.831 16.416 1.00 81.81 86 ASN A C 1
ATOM 665 O O . ASN A 1 86 ? -7.702 -9.574 16.850 1.00 81.81 86 ASN A O 1
ATOM 669 N N . LEU A 1 87 ? -7.008 -8.093 15.316 1.00 88.12 87 LEU A N 1
ATOM 670 C CA . LEU A 1 87 ? -8.216 -8.206 14.497 1.00 88.12 87 LEU A CA 1
ATOM 671 C C . LEU A 1 87 ? -7.984 -9.192 13.344 1.00 88.12 87 LEU A C 1
ATOM 673 O O . LEU A 1 87 ? -7.378 -8.839 12.336 1.00 88.12 87 LEU A O 1
ATOM 677 N N . ASP A 1 88 ? -8.446 -10.436 13.490 1.00 88.81 88 ASP A N 1
ATOM 678 C CA . ASP A 1 88 ? -8.217 -11.486 12.487 1.00 88.81 88 ASP A CA 1
ATOM 679 C C . ASP A 1 88 ? -8.741 -11.085 11.093 1.00 88.81 88 ASP A C 1
ATOM 681 O O . ASP A 1 88 ? -9.798 -10.462 10.950 1.00 88.81 88 ASP A O 1
ATOM 685 N N . MET A 1 89 ? -8.036 -11.498 10.037 1.00 89.81 89 MET A N 1
ATOM 686 C CA . MET A 1 89 ? -8.386 -11.168 8.652 1.00 89.81 89 MET A CA 1
ATOM 687 C C . MET A 1 89 ? -9.776 -11.704 8.269 1.00 89.81 89 MET A C 1
ATOM 689 O O . MET A 1 89 ? -10.492 -11.081 7.482 1.00 89.81 89 MET A O 1
ATOM 693 N N . LYS A 1 90 ? -10.217 -12.821 8.871 1.00 90.56 90 LYS A N 1
ATOM 694 C CA . LYS A 1 90 ? -11.589 -13.328 8.695 1.00 90.56 90 LYS A CA 1
ATOM 695 C C . LYS A 1 90 ? -12.623 -12.387 9.299 1.00 90.56 90 LYS A C 1
ATOM 697 O O . LYS A 1 90 ? -13.669 -12.170 8.690 1.00 90.56 90 LYS A O 1
ATOM 702 N N . GLU A 1 91 ? -12.343 -11.819 10.468 1.00 92.12 91 GLU A N 1
ATOM 703 C CA . GLU A 1 91 ? -13.230 -10.844 11.098 1.00 92.12 91 GLU A CA 1
ATOM 704 C C . GLU A 1 91 ? -13.310 -9.561 10.265 1.00 92.12 91 GLU A C 1
ATOM 706 O O . GLU A 1 91 ? -14.407 -9.054 10.019 1.00 92.12 91 GLU A O 1
ATOM 711 N N . ILE A 1 92 ? -12.174 -9.085 9.747 1.00 93.94 92 ILE A N 1
ATOM 712 C CA . ILE A 1 92 ? -12.132 -7.962 8.801 1.00 93.94 92 ILE A CA 1
ATOM 713 C C . ILE A 1 92 ? -13.019 -8.266 7.586 1.00 93.94 92 ILE A C 1
ATOM 715 O O . ILE A 1 92 ? -13.893 -7.467 7.252 1.00 93.94 92 ILE A O 1
ATOM 719 N N . ALA A 1 93 ? -12.879 -9.446 6.973 1.00 93.12 93 ALA A N 1
ATOM 720 C CA . ALA A 1 93 ? -13.703 -9.855 5.836 1.00 93.12 93 ALA A CA 1
ATOM 721 C C . ALA A 1 93 ? -15.209 -9.902 6.165 1.00 93.12 93 ALA A C 1
ATOM 723 O O . ALA A 1 93 ? -16.032 -9.519 5.333 1.00 93.12 93 ALA A O 1
ATOM 724 N N . VAL A 1 94 ? -15.592 -10.341 7.371 1.00 94.19 94 VAL A N 1
ATOM 725 C CA . VAL A 1 94 ? -16.993 -10.323 7.831 1.00 94.19 94 VAL A CA 1
ATOM 726 C C . VAL A 1 94 ? -17.511 -8.890 7.965 1.00 94.19 94 VAL A C 1
ATOM 728 O O . VAL A 1 94 ? -18.595 -8.587 7.467 1.00 94.19 94 VAL A O 1
ATOM 731 N N . ARG A 1 95 ? -16.737 -7.988 8.581 1.00 94.81 95 ARG A N 1
ATOM 732 C CA . ARG A 1 95 ? -17.122 -6.575 8.746 1.00 94.81 95 ARG A CA 1
ATOM 733 C C . ARG A 1 95 ? -17.257 -5.855 7.399 1.00 94.81 95 ARG A C 1
ATOM 735 O O . ARG A 1 95 ? -18.210 -5.099 7.221 1.00 94.81 95 ARG A O 1
ATOM 742 N N . LEU A 1 96 ? -16.372 -6.148 6.443 1.00 95.25 96 LEU A N 1
ATOM 743 C CA . LEU A 1 96 ? -16.454 -5.643 5.066 1.00 95.25 96 LEU A CA 1
ATOM 744 C C . LEU A 1 96 ? -17.726 -6.135 4.356 1.00 95.25 96 LEU A C 1
ATOM 746 O O . LEU A 1 96 ? -18.444 -5.344 3.750 1.00 95.25 96 LEU A O 1
ATOM 750 N N . LYS A 1 97 ? -18.072 -7.425 4.487 1.00 93.50 97 LYS A N 1
ATOM 751 C CA . LYS A 1 97 ? -19.337 -7.980 3.957 1.00 93.50 97 LYS A CA 1
ATOM 752 C C . LYS A 1 97 ? -20.577 -7.366 4.608 1.00 93.50 97 LYS A C 1
ATOM 754 O O . LYS A 1 97 ? -21.623 -7.300 3.972 1.00 93.50 97 LYS A O 1
ATOM 759 N N . GLY A 1 98 ? -20.452 -6.901 5.850 1.00 93.88 98 GLY A N 1
ATOM 760 C CA . GLY A 1 98 ? -21.469 -6.119 6.554 1.00 93.88 98 GLY A CA 1
ATOM 761 C C . GLY A 1 98 ? -21.627 -4.678 6.051 1.00 93.88 98 GLY A C 1
ATOM 762 O O . GLY A 1 98 ? -22.435 -3.942 6.608 1.00 93.88 98 GLY A O 1
ATOM 763 N N . GLY A 1 99 ? -20.869 -4.264 5.029 1.00 93.62 99 GLY A N 1
ATOM 764 C CA . GLY A 1 99 ? -20.968 -2.947 4.398 1.00 93.62 99 GLY A CA 1
ATOM 765 C C . GLY A 1 99 ? -20.080 -1.868 5.017 1.00 93.62 99 GLY A C 1
ATOM 766 O O . GLY A 1 99 ? -20.136 -0.726 4.567 1.00 93.62 99 GLY A O 1
ATOM 767 N N . LYS A 1 100 ? -19.256 -2.201 6.022 1.00 94.31 100 LYS A N 1
ATOM 768 C CA . LYS A 1 100 ? -18.263 -1.254 6.545 1.00 94.31 100 LYS A CA 1
ATOM 769 C C . LYS A 1 100 ? -17.111 -1.104 5.564 1.00 94.31 100 LYS A C 1
ATOM 771 O O . LYS A 1 100 ? -16.675 -2.088 4.970 1.00 94.31 100 LYS A O 1
ATOM 776 N N . ASP A 1 101 ? -16.564 0.100 5.458 1.00 94.12 101 ASP A N 1
ATOM 777 C CA . ASP A 1 101 ? -15.287 0.302 4.776 1.00 94.12 101 ASP A CA 1
ATOM 778 C C . ASP A 1 101 ? -14.095 0.050 5.721 1.00 94.12 101 ASP A C 1
ATOM 780 O O . ASP A 1 101 ? -14.214 0.098 6.949 1.00 94.12 101 ASP A O 1
ATOM 784 N N . ILE A 1 102 ? -12.914 -0.229 5.161 1.00 95.81 102 ILE A N 1
ATOM 785 C CA . ILE A 1 102 ? -11.727 -0.586 5.954 1.00 95.81 102 ILE A CA 1
ATOM 786 C C . ILE A 1 102 ? -11.253 0.541 6.889 1.00 95.81 102 ILE A C 1
ATOM 788 O O . ILE A 1 102 ? -10.690 0.267 7.946 1.00 95.81 102 ILE A O 1
ATOM 792 N N . PHE A 1 103 ? -11.499 1.809 6.546 1.00 95.12 103 PHE A N 1
ATOM 793 C CA . PHE A 1 103 ? -11.135 2.947 7.388 1.00 95.12 103 PHE A CA 1
ATOM 794 C C . PHE A 1 103 ? -12.120 3.129 8.540 1.00 95.12 103 PHE A C 1
ATOM 796 O O . PHE A 1 103 ? -11.690 3.513 9.625 1.00 95.12 103 PHE A O 1
ATOM 803 N N . GLN A 1 104 ? -13.405 2.826 8.338 1.00 94.69 104 GLN A N 1
ATOM 804 C CA . GLN A 1 104 ? -14.373 2.724 9.434 1.00 94.69 104 GLN A CA 1
ATOM 805 C C . GLN A 1 104 ? -13.959 1.625 10.413 1.00 94.69 104 GLN A C 1
ATOM 807 O O . GLN A 1 104 ? -13.861 1.885 11.610 1.00 94.69 104 GLN A O 1
ATOM 812 N N . ILE A 1 105 ? -13.634 0.429 9.907 1.00 95.06 105 ILE A N 1
ATOM 813 C CA . ILE A 1 105 ? -13.161 -0.689 10.740 1.00 95.06 105 ILE A CA 1
ATOM 814 C C . ILE A 1 105 ? -11.910 -0.276 11.525 1.00 95.06 105 ILE A C 1
ATOM 816 O O . ILE A 1 105 ? -11.821 -0.530 12.725 1.00 95.06 105 ILE A O 1
ATOM 820 N N . ALA A 1 106 ? -10.961 0.395 10.871 1.00 94.19 106 ALA A N 1
ATOM 821 C CA . ALA A 1 106 ? -9.730 0.835 11.510 1.00 94.19 106 ALA A CA 1
ATOM 822 C C . ALA A 1 106 ? -9.925 1.947 12.550 1.00 94.19 106 ALA A C 1
ATOM 824 O O . ALA A 1 106 ? -9.263 1.937 13.588 1.00 94.19 106 ALA A O 1
ATOM 825 N N . GLY A 1 107 ? -10.845 2.881 12.295 1.00 91.06 107 GLY A N 1
ATOM 826 C CA . GLY A 1 107 ? -11.225 3.915 13.255 1.00 91.06 107 GLY A CA 1
ATOM 827 C C . GLY A 1 107 ? -11.868 3.320 14.508 1.00 91.06 107 GLY A C 1
ATOM 828 O O . GLY A 1 107 ? -11.486 3.675 15.618 1.00 91.06 107 GLY A O 1
ATOM 829 N N . GLU A 1 108 ? -12.779 2.358 14.339 1.00 91.38 108 GLU A N 1
ATOM 830 C CA . GLU A 1 108 ? -13.412 1.632 15.451 1.00 91.38 108 GLU A CA 1
ATOM 831 C C . GLU A 1 108 ? -12.418 0.785 16.253 1.00 91.38 108 GLU A C 1
ATOM 833 O O . GLU A 1 108 ? -12.562 0.647 17.465 1.00 91.38 108 GLU A O 1
ATOM 838 N N . ALA A 1 109 ? -11.408 0.223 15.586 1.00 90.25 109 ALA A N 1
ATOM 839 C CA . ALA A 1 109 ? -10.349 -0.557 16.221 1.00 90.25 109 ALA A CA 1
ATOM 840 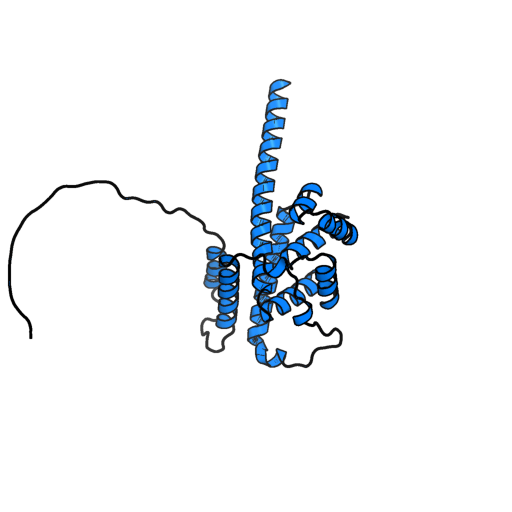C C . ALA A 1 109 ? -9.281 0.310 16.918 1.00 90.25 109 ALA A C 1
ATOM 842 O O . ALA A 1 109 ? -8.366 -0.237 17.529 1.00 90.25 109 ALA A O 1
ATOM 843 N N . GLY A 1 110 ? -9.369 1.642 16.825 1.00 88.06 110 GLY A N 1
ATOM 844 C CA . GLY A 1 110 ? -8.416 2.552 17.460 1.00 88.06 110 GLY A CA 1
ATOM 845 C C . GLY A 1 110 ? -7.007 2.472 16.869 1.00 88.06 110 GLY A C 1
ATOM 846 O O . GLY A 1 110 ? -6.029 2.534 17.613 1.00 88.06 110 GLY A O 1
ATOM 847 N N . VAL A 1 111 ? -6.883 2.306 15.546 1.00 90.19 111 VAL A N 1
ATOM 848 C CA . VAL A 1 111 ? -5.570 2.180 14.895 1.00 90.19 111 VAL A CA 1
ATOM 849 C C . VAL A 1 111 ? -4.696 3.422 15.119 1.00 90.19 111 VAL A C 1
ATOM 851 O O . VAL A 1 111 ? -5.170 4.560 15.092 1.00 90.19 111 VAL A O 1
ATOM 854 N N . ASN A 1 112 ? -3.385 3.218 15.263 1.00 91.88 112 ASN A N 1
ATOM 855 C CA . ASN A 1 112 ? -2.425 4.316 15.277 1.00 91.88 112 ASN A CA 1
ATOM 856 C C . ASN A 1 112 ? -2.167 4.823 13.847 1.00 91.88 112 ASN A C 1
ATOM 858 O O . ASN A 1 112 ? -1.273 4.343 13.149 1.00 91.88 112 ASN A O 1
ATOM 862 N N . TRP A 1 113 ? -2.943 5.818 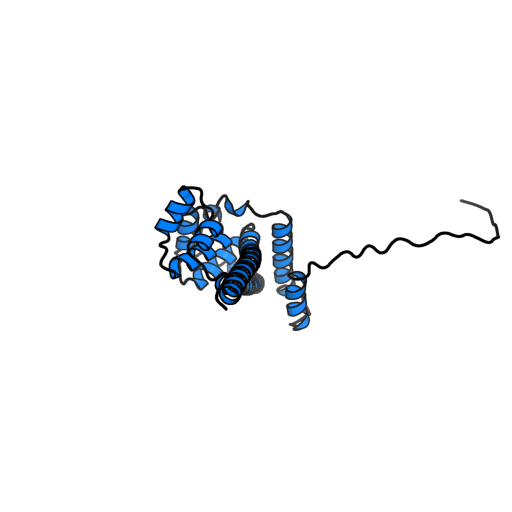13.406 1.00 94.25 113 TRP A N 1
ATOM 863 C CA . TRP A 1 113 ? -2.838 6.389 12.057 1.00 94.25 113 TRP A CA 1
ATOM 864 C C . TRP A 1 113 ? -1.435 6.884 11.703 1.00 94.25 113 TRP A C 1
ATOM 866 O O . TRP A 1 113 ? -1.015 6.763 10.555 1.00 94.25 113 TRP A O 1
ATOM 876 N N . LYS A 1 114 ? -0.672 7.387 12.677 1.00 94.19 114 LYS A N 1
ATOM 877 C CA . LYS A 1 114 ? 0.704 7.833 12.445 1.00 94.19 114 LYS A CA 1
ATOM 878 C C . LYS A 1 114 ? 1.607 6.671 12.028 1.00 94.19 114 LYS A C 1
ATOM 880 O O . LYS A 1 114 ? 2.339 6.789 11.048 1.00 94.19 114 LYS A O 1
ATOM 885 N N . GLU A 1 115 ? 1.519 5.545 12.730 1.00 93.94 115 GLU A N 1
ATOM 886 C CA . GLU A 1 115 ? 2.293 4.341 12.408 1.00 93.94 115 GLU A CA 1
ATOM 887 C C . GLU A 1 115 ? 1.883 3.745 11.059 1.00 93.94 115 GLU A C 1
ATOM 889 O O . GLU A 1 115 ? 2.747 3.384 10.254 1.00 93.94 115 GLU A O 1
ATOM 894 N N . VAL A 1 116 ? 0.577 3.706 10.767 1.00 96.06 116 VAL A N 1
ATOM 895 C CA . VAL A 1 116 ? 0.085 3.240 9.462 1.00 96.06 116 VAL A CA 1
ATOM 896 C C . VAL A 1 116 ? 0.598 4.144 8.340 1.00 96.06 116 VAL A C 1
ATOM 898 O O . VAL A 1 116 ? 1.079 3.643 7.325 1.00 96.06 116 VAL A O 1
ATOM 901 N N . ASN A 1 117 ? 0.555 5.465 8.520 1.00 97.19 117 ASN A N 1
ATOM 902 C CA . ASN A 1 117 ? 1.076 6.429 7.553 1.00 97.19 117 ASN A CA 1
ATOM 903 C C . ASN A 1 117 ? 2.573 6.226 7.284 1.00 97.19 117 ASN A C 1
ATOM 905 O O . ASN A 1 117 ? 3.003 6.199 6.131 1.00 97.19 117 ASN A O 1
ATOM 909 N N . ASP A 1 118 ? 3.377 6.059 8.333 1.00 96.88 118 ASP A N 1
ATOM 910 C CA . ASP A 1 118 ? 4.819 5.844 8.194 1.00 96.88 118 ASP A CA 1
ATOM 911 C C . ASP A 1 118 ? 5.120 4.521 7.480 1.00 96.88 118 ASP A C 1
ATOM 913 O O . ASP A 1 118 ? 6.014 4.444 6.629 1.00 96.88 118 ASP A O 1
ATOM 917 N N . ARG A 1 119 ? 4.316 3.488 7.737 1.00 96.56 119 ARG A N 1
ATOM 918 C CA . ARG A 1 119 ? 4.416 2.227 7.011 1.00 96.56 119 ARG A CA 1
ATOM 919 C C . ARG A 1 119 ? 3.978 2.343 5.551 1.00 96.56 119 ARG A C 1
ATOM 921 O O . ARG A 1 119 ? 4.657 1.787 4.688 1.00 96.56 119 ARG A O 1
ATOM 928 N N . ALA A 1 120 ? 2.912 3.081 5.258 1.00 98.06 120 ALA A N 1
ATOM 929 C CA . ALA A 1 120 ? 2.465 3.345 3.893 1.00 98.06 120 ALA A CA 1
ATOM 930 C C . ALA A 1 120 ? 3.544 4.087 3.087 1.00 98.06 120 ALA A C 1
ATOM 932 O O . ALA A 1 120 ? 3.865 3.690 1.968 1.00 98.06 120 ALA A O 1
ATOM 933 N N . LYS A 1 121 ? 4.199 5.091 3.687 1.00 98.25 121 LYS A N 1
ATOM 934 C CA . LYS A 1 121 ? 5.356 5.774 3.083 1.00 98.25 121 LYS A CA 1
ATOM 935 C C . LYS A 1 121 ? 6.512 4.820 2.822 1.00 98.25 121 LYS A C 1
ATOM 937 O O . LYS A 1 121 ? 7.078 4.842 1.736 1.00 98.25 121 LYS A O 1
ATOM 942 N N . LYS A 1 122 ? 6.843 3.955 3.787 1.00 98.00 122 LYS A N 1
ATOM 943 C CA . LYS A 1 122 ? 7.893 2.941 3.616 1.00 98.00 122 LYS A CA 1
ATOM 944 C C . LYS A 1 122 ? 7.568 1.977 2.475 1.00 98.00 122 LYS A C 1
ATOM 946 O O . LYS A 1 122 ? 8.472 1.602 1.733 1.00 98.00 122 LYS A O 1
ATOM 951 N N . LEU A 1 123 ? 6.302 1.579 2.330 1.00 98.19 123 LEU A N 1
ATOM 952 C CA . LEU A 1 123 ? 5.862 0.772 1.194 1.00 98.19 123 LEU A CA 1
ATOM 953 C C . LEU A 1 123 ? 6.037 1.544 -0.115 1.00 98.19 123 LEU A C 1
ATOM 955 O O . LEU A 1 123 ? 6.647 1.011 -1.035 1.00 98.19 123 LEU A O 1
ATOM 959 N N . ASN A 1 124 ? 5.590 2.801 -0.178 1.00 98.38 124 ASN A N 1
ATOM 960 C CA . ASN A 1 124 ? 5.796 3.653 -1.347 1.00 98.38 124 ASN A CA 1
ATOM 961 C C . ASN A 1 124 ? 7.282 3.755 -1.722 1.00 98.38 124 ASN A C 1
ATOM 963 O O . ASN A 1 124 ? 7.622 3.460 -2.861 1.00 98.38 124 ASN A O 1
ATOM 967 N N . SER A 1 125 ? 8.178 4.061 -0.783 1.00 97.62 125 SER A N 1
ATOM 968 C CA . SER A 1 125 ? 9.616 4.132 -1.076 1.00 97.62 125 SER A CA 1
ATOM 969 C C . SER A 1 125 ? 10.185 2.809 -1.594 1.00 97.62 125 SER A C 1
ATOM 971 O O . SER A 1 125 ? 10.952 2.806 -2.548 1.00 97.62 125 SER A O 1
ATOM 973 N N . LYS A 1 126 ? 9.773 1.664 -1.035 1.00 96.75 126 LYS A N 1
ATOM 974 C CA . LYS A 1 126 ? 10.215 0.363 -1.557 1.00 96.75 126 LYS A CA 1
ATOM 975 C C . LYS A 1 126 ? 9.663 0.060 -2.952 1.00 96.75 126 LYS A C 1
ATOM 977 O O . LYS A 1 126 ? 10.360 -0.557 -3.751 1.00 96.75 126 LYS A O 1
ATOM 982 N N . ILE A 1 127 ? 8.427 0.476 -3.239 1.00 97.44 127 ILE A N 1
ATOM 983 C CA . ILE A 1 127 ? 7.843 0.360 -4.579 1.00 97.44 127 ILE A CA 1
ATOM 984 C C . ILE A 1 127 ? 8.684 1.163 -5.568 1.00 97.44 127 ILE A C 1
ATOM 986 O O . ILE A 1 127 ? 8.999 0.634 -6.624 1.00 97.44 127 ILE A O 1
ATOM 990 N N . ASP A 1 128 ? 9.093 2.385 -5.216 1.00 95.81 128 ASP A N 1
ATOM 991 C CA . ASP A 1 128 ? 9.979 3.209 -6.049 1.00 95.81 128 ASP A CA 1
ATOM 992 C C . ASP A 1 128 ? 11.313 2.517 -6.338 1.00 95.81 128 ASP A C 1
ATOM 994 O O . ASP A 1 128 ? 11.716 2.407 -7.496 1.00 95.81 128 ASP A O 1
ATOM 998 N N . ASP A 1 129 ? 11.963 1.992 -5.297 1.00 92.69 129 ASP A N 1
ATOM 999 C CA . ASP A 1 129 ? 13.230 1.272 -5.431 1.00 92.69 129 ASP A CA 1
ATOM 1000 C C . ASP A 1 129 ? 13.092 0.045 -6.340 1.00 92.69 129 ASP A C 1
ATOM 1002 O O . ASP A 1 129 ? 13.959 -0.226 -7.174 1.00 92.69 129 ASP A O 1
ATOM 1006 N N . ASN A 1 130 ? 12.003 -0.710 -6.188 1.00 91.81 130 ASN A N 1
ATOM 1007 C CA . ASN A 1 130 ? 11.746 -1.900 -6.989 1.00 91.81 130 ASN A CA 1
ATOM 1008 C C . ASN A 1 130 ? 11.322 -1.550 -8.426 1.00 91.81 130 ASN A C 1
ATOM 1010 O O . ASN A 1 130 ? 11.717 -2.265 -9.344 1.00 91.81 130 ASN A O 1
ATOM 1014 N N . LEU A 1 131 ? 10.627 -0.426 -8.650 1.00 92.25 131 LEU A N 1
ATOM 1015 C CA . LEU A 1 131 ? 10.358 0.128 -9.985 1.00 92.25 131 LEU A CA 1
ATOM 1016 C C . LEU A 1 131 ? 11.663 0.480 -10.699 1.00 92.25 131 LEU A C 1
ATOM 1018 O O . LEU A 1 131 ? 11.889 0.089 -11.841 1.00 92.25 131 LEU A O 1
ATOM 1022 N N . TYR A 1 132 ? 12.554 1.180 -10.001 1.00 91.56 132 TYR A N 1
ATOM 1023 C CA . TYR A 1 132 ? 13.848 1.560 -10.543 1.00 91.56 132 TYR A CA 1
ATOM 1024 C C . TYR A 1 132 ? 14.699 0.335 -10.903 1.00 91.56 132 TYR A C 1
ATOM 1026 O O . TYR A 1 132 ? 15.216 0.251 -12.017 1.00 91.56 132 TYR A O 1
ATOM 1034 N N . LYS A 1 133 ? 14.791 -0.655 -10.004 1.00 89.00 133 LYS A N 1
ATOM 1035 C CA . LYS A 1 133 ? 15.497 -1.921 -10.269 1.00 89.00 133 LYS A CA 1
ATOM 1036 C C . LYS A 1 133 ? 14.888 -2.688 -11.439 1.00 89.00 133 LYS A C 1
ATOM 1038 O O . LYS A 1 133 ? 15.639 -3.176 -12.276 1.00 89.00 133 LYS A O 1
ATOM 1043 N N . HIS A 1 134 ? 13.559 -2.763 -11.514 1.00 87.50 134 HIS A N 1
ATOM 1044 C CA . HIS A 1 134 ? 12.856 -3.378 -12.638 1.00 87.50 134 HIS A CA 1
ATOM 1045 C C . HIS A 1 134 ? 13.302 -2.756 -13.967 1.00 87.50 134 HIS A C 1
ATOM 1047 O O . HIS A 1 134 ? 13.689 -3.468 -14.888 1.00 87.50 134 HIS A O 1
ATOM 1053 N N . PHE A 1 135 ? 13.362 -1.426 -14.056 1.00 89.06 135 PHE A N 1
ATOM 1054 C CA . PHE A 1 135 ? 13.801 -0.769 -15.288 1.00 89.06 135 PHE A CA 1
ATOM 1055 C C . PHE A 1 135 ? 15.300 -0.914 -15.575 1.00 89.06 135 PHE A C 1
ATOM 1057 O O . PHE A 1 135 ? 15.671 -1.070 -16.739 1.00 89.06 135 PHE A O 1
ATOM 1064 N N . LEU A 1 136 ? 16.161 -0.916 -14.551 1.00 87.19 136 LEU A N 1
ATOM 1065 C CA . LEU A 1 136 ? 17.596 -1.189 -14.724 1.00 87.19 136 LEU A CA 1
ATOM 1066 C C . LEU A 1 136 ? 17.853 -2.592 -15.289 1.00 87.19 136 LEU A C 1
ATOM 1068 O O . LEU A 1 136 ? 18.763 -2.784 -16.096 1.00 87.19 136 LEU A O 1
ATOM 1072 N N . HIS A 1 137 ? 17.035 -3.559 -14.873 1.00 80.31 137 HIS A N 1
ATOM 1073 C CA . HIS A 1 137 ? 17.171 -4.977 -15.191 1.00 80.31 137 HIS A CA 1
ATOM 1074 C C . HIS A 1 137 ? 16.071 -5.483 -16.129 1.00 80.31 137 HIS A C 1
ATOM 1076 O O . HIS A 1 137 ? 15.804 -6.680 -16.175 1.00 80.31 137 HIS A O 1
ATOM 1082 N N . ALA A 1 138 ? 15.468 -4.611 -16.945 1.00 70.00 138 ALA A N 1
ATOM 1083 C CA . ALA A 1 138 ? 14.315 -4.964 -17.784 1.00 70.00 138 ALA A CA 1
ATOM 1084 C C . ALA A 1 138 ? 14.576 -6.132 -18.765 1.00 70.00 138 ALA A C 1
ATOM 1086 O O . ALA A 1 138 ? 13.647 -6.727 -19.312 1.00 70.00 138 ALA A O 1
ATOM 1087 N N . LYS A 1 139 ? 15.849 -6.470 -19.017 1.00 60.97 139 LYS A N 1
ATOM 1088 C CA . LYS A 1 139 ? 16.260 -7.639 -19.812 1.00 60.97 139 LYS A CA 1
ATOM 1089 C C . LYS A 1 139 ? 16.213 -8.953 -19.019 1.00 60.97 139 LYS A C 1
ATOM 1091 O O . LYS A 1 139 ? 15.942 -9.989 -19.623 1.00 60.97 139 LYS A O 1
ATOM 1096 N N . ASP A 1 140 ? 16.429 -8.898 -17.708 1.00 60.41 140 ASP A N 1
ATOM 1097 C CA . ASP A 1 140 ? 16.477 -10.044 -16.792 1.00 60.41 140 ASP A CA 1
ATOM 1098 C C . ASP A 1 140 ? 15.067 -10.488 -16.359 1.00 60.41 140 ASP A C 1
ATOM 1100 O O . ASP A 1 140 ? 14.844 -11.660 -16.059 1.00 60.41 140 ASP A O 1
ATOM 1104 N N . ASP A 1 141 ? 14.075 -9.594 -16.445 1.00 55.38 141 ASP A N 1
ATOM 1105 C CA . ASP A 1 141 ? 12.648 -9.895 -16.235 1.00 55.38 141 ASP A CA 1
ATOM 1106 C C . ASP A 1 141 ? 12.037 -10.864 -17.264 1.00 55.38 141 ASP A C 1
ATOM 1108 O O . ASP A 1 141 ? 10.882 -11.270 -17.128 1.00 55.38 141 ASP A O 1
ATOM 1112 N N . LYS A 1 142 ? 12.801 -11.255 -18.292 1.00 53.31 142 LYS A N 1
ATOM 1113 C CA . LYS A 1 142 ? 12.424 -12.302 -19.255 1.00 53.31 142 LYS A CA 1
ATOM 1114 C C . LYS A 1 142 ? 12.703 -13.722 -18.752 1.00 53.31 142 LYS A C 1
ATOM 1116 O O . LYS A 1 142 ? 12.418 -14.676 -19.477 1.00 53.31 142 LYS A 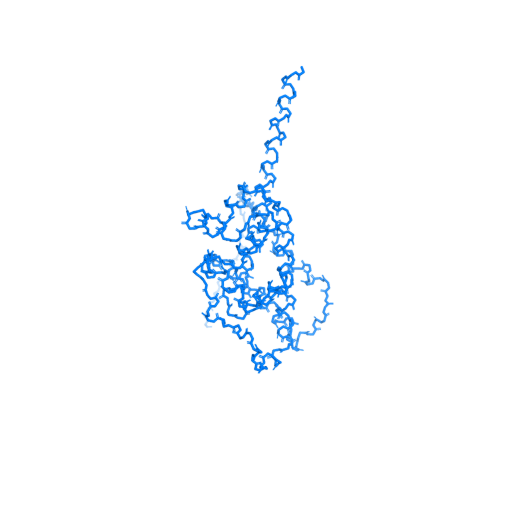O 1
ATOM 1121 N N . ALA A 1 143 ? 13.279 -13.883 -17.559 1.00 51.25 143 ALA A N 1
ATOM 1122 C CA . ALA A 1 143 ? 13.448 -15.198 -16.952 1.00 51.25 143 ALA A CA 1
ATOM 1123 C C . ALA A 1 143 ? 12.073 -15.866 -16.723 1.00 51.25 143 ALA A C 1
ATOM 1125 O O . ALA A 1 143 ? 11.137 -15.192 -16.285 1.00 51.25 143 ALA A O 1
ATOM 1126 N N . PRO A 1 144 ? 11.924 -17.172 -17.025 1.00 47.03 144 PRO A N 1
ATOM 1127 C CA . PRO A 1 144 ? 10.657 -17.872 -16.848 1.00 47.03 144 PRO A CA 1
ATOM 1128 C C . PRO A 1 144 ? 10.210 -17.824 -15.378 1.00 47.03 144 PRO A C 1
ATOM 1130 O O . PRO A 1 144 ? 11.060 -17.851 -14.478 1.00 47.03 144 PRO A O 1
ATOM 1133 N N . PRO A 1 145 ? 8.893 -17.729 -15.123 1.00 53.34 145 PRO A N 1
ATOM 1134 C CA . PRO A 1 145 ? 8.371 -17.597 -13.772 1.00 53.34 145 PRO A CA 1
ATOM 1135 C C . PRO A 1 145 ? 8.737 -18.836 -12.935 1.00 53.34 145 PRO A C 1
ATOM 1137 O O . PRO A 1 145 ? 8.834 -19.957 -13.438 1.00 53.34 145 PRO A O 1
ATOM 1140 N N . LYS A 1 146 ? 9.065 -18.604 -11.660 1.00 54.91 146 LYS A N 1
ATOM 1141 C CA . LYS A 1 146 ? 9.382 -19.663 -10.692 1.00 54.91 146 LYS A CA 1
ATOM 1142 C C . LYS A 1 146 ? 8.084 -20.140 -10.036 1.00 54.91 146 LYS A C 1
ATOM 1144 O O . LYS A 1 146 ? 7.262 -19.300 -9.704 1.00 54.91 146 LYS A O 1
ATOM 1149 N N . ALA A 1 147 ? 8.030 -21.444 -9.742 1.00 46.62 147 ALA A N 1
ATOM 1150 C CA . ALA A 1 147 ? 6.979 -22.318 -9.180 1.00 46.62 147 ALA A CA 1
ATOM 1151 C C . ALA A 1 147 ? 5.775 -21.776 -8.355 1.00 46.62 147 ALA A C 1
ATOM 1153 O O . ALA A 1 147 ? 4.822 -22.527 -8.176 1.00 46.62 147 ALA A O 1
ATOM 1154 N N . ASP A 1 148 ? 5.764 -20.536 -7.865 1.00 55.84 148 ASP A N 1
ATOM 1155 C CA . ASP A 1 148 ? 4.612 -19.873 -7.229 1.00 55.84 148 ASP A CA 1
ATOM 1156 C C . ASP A 1 148 ? 3.963 -18.860 -8.208 1.00 55.84 148 ASP A C 1
ATOM 1158 O O . ASP A 1 148 ? 3.669 -17.730 -7.818 1.00 55.84 148 ASP A O 1
ATOM 1162 N N . ASP A 1 149 ? 3.803 -19.242 -9.486 1.00 69.94 149 ASP A N 1
ATOM 1163 C CA . ASP A 1 149 ? 3.476 -18.382 -10.640 1.00 69.94 149 ASP A CA 1
ATOM 1164 C C . ASP A 1 149 ? 2.365 -17.352 -10.356 1.00 69.94 149 ASP A C 1
ATOM 1166 O O . ASP A 1 149 ? 1.169 -17.588 -10.550 1.00 69.94 149 ASP A O 1
ATOM 1170 N N . TYR A 1 150 ? 2.786 -16.164 -9.916 1.00 80.38 150 TYR A N 1
ATOM 1171 C CA . TYR A 1 150 ? 1.933 -14.997 -9.754 1.00 80.38 150 TYR A CA 1
ATOM 1172 C C . TYR A 1 150 ? 1.231 -14.692 -11.080 1.00 80.38 150 TYR A C 1
ATOM 1174 O O . TYR A 1 150 ? 1.873 -14.349 -12.077 1.00 80.38 150 TYR A O 1
ATOM 1182 N N . ASN A 1 151 ? -0.100 -14.790 -11.089 1.00 84.44 151 ASN A N 1
ATOM 1183 C CA . ASN A 1 151 ? -0.905 -14.447 -12.253 1.00 84.44 151 ASN A CA 1
ATOM 1184 C C . ASN A 1 151 ? -1.486 -13.043 -12.106 1.00 84.44 151 ASN A C 1
ATOM 1186 O O . ASN A 1 151 ? -2.508 -12.826 -11.454 1.00 84.44 151 ASN A O 1
ATOM 1190 N N . ILE A 1 152 ? -0.864 -12.103 -12.806 1.00 85.88 152 ILE A N 1
ATOM 1191 C CA . ILE A 1 152 ? -1.285 -10.708 -12.847 1.00 85.88 152 ILE A CA 1
ATOM 1192 C C . ILE A 1 152 ? -2.737 -10.506 -13.302 1.00 85.88 152 ILE A C 1
ATOM 1194 O O . ILE A 1 152 ? -3.425 -9.621 -12.796 1.00 85.88 152 ILE A O 1
ATOM 1198 N N . MET A 1 153 ? -3.236 -11.351 -14.208 1.00 85.25 153 MET A N 1
ATOM 1199 C CA . MET A 1 153 ? -4.617 -11.269 -14.696 1.00 85.25 153 MET A CA 1
ATOM 1200 C C . MET A 1 153 ? -5.620 -11.681 -13.615 1.00 85.25 153 MET A C 1
ATOM 1202 O O . MET A 1 153 ? -6.773 -11.256 -13.639 1.00 85.25 153 MET A O 1
ATOM 1206 N N . TYR A 1 154 ? -5.184 -12.494 -12.651 1.00 89.12 154 TYR A N 1
ATOM 1207 C CA . TYR A 1 154 ? -6.000 -12.921 -11.517 1.00 89.12 154 TYR A CA 1
ATOM 1208 C C . TYR A 1 154 ? -5.900 -11.974 -10.311 1.00 89.12 154 TYR A C 1
ATOM 1210 O O . TYR A 1 154 ? -6.749 -12.003 -9.421 1.00 89.12 154 TYR A O 1
ATOM 1218 N N . ASP A 1 155 ? -4.907 -11.085 -10.311 1.00 91.75 155 ASP A N 1
ATOM 1219 C CA . ASP A 1 155 ? -4.667 -10.093 -9.263 1.00 91.75 155 ASP A CA 1
ATOM 1220 C C . ASP A 1 155 ? -5.586 -8.854 -9.370 1.00 91.75 155 ASP A C 1
ATOM 1222 O O . ASP A 1 155 ? -5.525 -7.920 -8.577 1.00 91.75 155 ASP A O 1
ATOM 1226 N N . GLY A 1 156 ? -6.466 -8.793 -10.366 1.00 90.81 156 GLY A N 1
ATOM 1227 C CA . GLY A 1 156 ? -7.518 -7.777 -10.459 1.00 90.81 156 GLY A CA 1
ATOM 1228 C C . GLY A 1 156 ? -8.554 -7.865 -9.337 1.00 90.81 156 GLY A C 1
ATOM 1229 O O . GLY A 1 156 ? -9.177 -8.918 -9.169 1.00 90.81 156 GLY A O 1
ATOM 1230 N N . VAL A 1 157 ? -8.843 -6.755 -8.644 1.00 93.50 157 VAL A N 1
ATOM 1231 C CA . VAL A 1 157 ? -10.094 -6.601 -7.871 1.00 93.50 157 VAL A CA 1
ATOM 1232 C C . VAL A 1 157 ? -10.825 -5.317 -8.257 1.00 93.50 157 VAL A C 1
ATOM 1234 O O . VAL A 1 157 ? -10.221 -4.359 -8.730 1.00 93.50 157 VAL A O 1
AT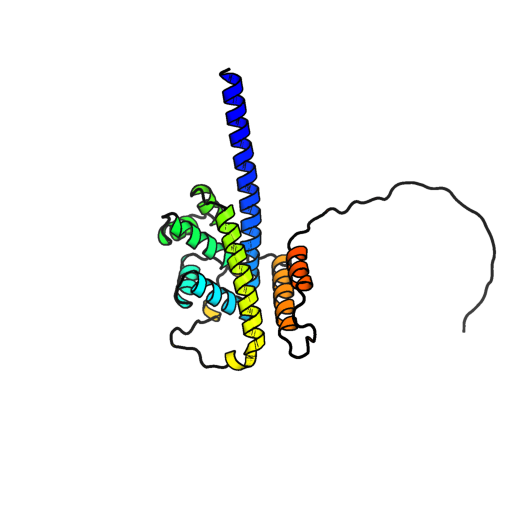OM 1237 N N . LYS A 1 158 ? -12.145 -5.283 -8.038 1.00 92.31 158 LYS A N 1
ATOM 1238 C CA . LYS A 1 158 ? -12.997 -4.143 -8.417 1.00 92.31 158 LYS A CA 1
ATOM 1239 C C . LYS A 1 158 ? -12.535 -2.821 -7.785 1.00 92.31 158 LYS A C 1
ATOM 1241 O O . LYS A 1 158 ? -12.526 -1.802 -8.467 1.00 92.31 158 LYS A O 1
ATOM 1246 N N . ALA A 1 159 ? -12.093 -2.864 -6.526 1.00 93.38 159 ALA A N 1
ATOM 1247 C CA . ALA A 1 159 ? -11.632 -1.695 -5.778 1.00 93.38 159 ALA A CA 1
ATOM 1248 C C . ALA A 1 159 ? -10.349 -1.048 -6.338 1.00 93.38 159 ALA A C 1
ATOM 1250 O O . ALA A 1 159 ? -9.974 0.034 -5.892 1.00 93.38 159 ALA A O 1
ATOM 1251 N N . ASP A 1 160 ? -9.661 -1.672 -7.303 1.00 91.06 160 ASP A N 1
ATOM 1252 C CA . ASP A 1 160 ? -8.528 -1.038 -7.994 1.00 91.06 160 ASP A CA 1
ATOM 1253 C C . ASP A 1 160 ? -8.982 0.080 -8.938 1.00 91.06 160 ASP A C 1
ATOM 1255 O O . ASP A 1 160 ? -8.209 0.984 -9.232 1.00 91.06 160 ASP A O 1
ATOM 1259 N N . GLY A 1 161 ? -10.237 0.035 -9.401 1.00 88.50 161 GLY A N 1
ATOM 1260 C CA . GLY A 1 161 ? -10.838 1.095 -10.212 1.00 88.50 161 GLY A CA 1
ATOM 1261 C C . GLY A 1 161 ? -11.380 2.268 -9.392 1.00 88.50 161 GLY A C 1
ATOM 1262 O O . GLY A 1 161 ? -11.823 3.256 -9.965 1.00 88.50 161 GLY A O 1
ATOM 1263 N N . GLU A 1 162 ? -11.353 2.184 -8.060 1.00 90.81 162 GLU A N 1
ATOM 1264 C CA . GLU A 1 162 ? -11.848 3.223 -7.143 1.00 90.81 162 GLU A CA 1
ATOM 1265 C C . GLU A 1 162 ? -10.757 4.263 -6.837 1.00 90.81 162 GLU A C 1
ATOM 1267 O O . GLU A 1 162 ? -10.552 4.678 -5.697 1.00 90.81 162 GLU A O 1
ATOM 1272 N N . VAL A 1 163 ? -10.027 4.661 -7.877 1.00 91.31 163 VAL A N 1
ATOM 1273 C CA . VAL A 1 163 ? -8.940 5.641 -7.833 1.00 91.31 163 VAL A CA 1
ATOM 1274 C C . VAL A 1 163 ? -9.326 6.810 -8.727 1.00 91.31 163 VAL A C 1
ATOM 1276 O O . VAL A 1 163 ? -9.851 6.616 -9.823 1.00 91.31 163 VAL A O 1
ATOM 1279 N N . SER A 1 164 ? -9.087 8.037 -8.269 1.00 94.12 164 SER A N 1
ATOM 1280 C CA . SER A 1 164 ? -9.388 9.211 -9.085 1.00 94.12 164 SER A CA 1
ATOM 1281 C C . SER A 1 164 ? -8.425 9.338 -10.266 1.00 94.12 164 SER A C 1
ATOM 1283 O O . SER A 1 164 ? -7.261 8.943 -10.194 1.00 94.12 164 SER A O 1
ATOM 1285 N N . GLN A 1 165 ? -8.882 9.977 -11.343 1.00 94.12 165 GLN A N 1
ATOM 1286 C CA . GLN A 1 165 ? -8.049 10.229 -12.522 1.00 94.12 165 GLN A CA 1
ATOM 1287 C C . GLN A 1 165 ? -6.749 10.978 -12.172 1.00 94.12 165 GLN A C 1
ATOM 1289 O O . GLN A 1 165 ? -5.679 10.625 -12.655 1.00 94.12 165 GLN A O 1
ATOM 1294 N N . SER A 1 166 ? -6.817 11.952 -11.258 1.00 95.69 166 SER A N 1
ATOM 1295 C CA . SER A 1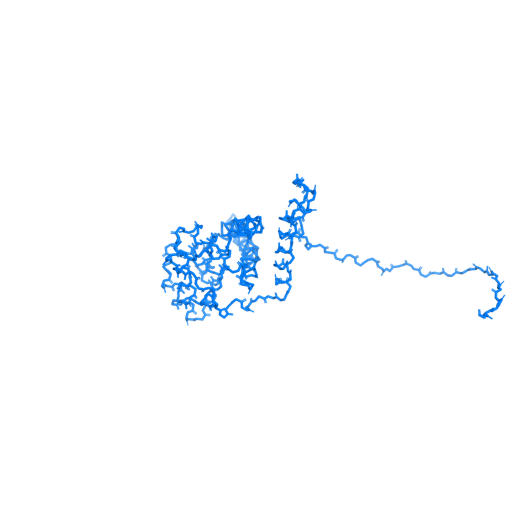 166 ? -5.634 12.695 -10.803 1.00 95.69 166 SER A CA 1
ATOM 1296 C C . SER A 1 166 ? -4.623 11.817 -10.055 1.00 95.69 166 SER A C 1
ATOM 1298 O O . SER A 1 166 ? -3.419 12.051 -10.143 1.00 95.69 166 SER A O 1
ATOM 1300 N N . GLU A 1 167 ? -5.076 10.807 -9.311 1.00 94.56 167 GLU A N 1
ATOM 1301 C CA . GLU A 1 167 ? -4.180 9.862 -8.634 1.00 94.56 167 GLU A CA 1
ATOM 1302 C C . GLU A 1 167 ? -3.522 8.900 -9.631 1.00 94.56 167 GLU A C 1
ATOM 1304 O O . GLU A 1 167 ? -2.345 8.577 -9.469 1.00 94.56 167 GLU A O 1
ATOM 1309 N N . ILE A 1 168 ? -4.244 8.497 -10.683 1.00 95.19 168 ILE A N 1
ATOM 1310 C CA . ILE A 1 168 ? -3.693 7.701 -11.791 1.00 95.19 168 ILE A CA 1
ATOM 1311 C C . ILE A 1 168 ? -2.606 8.494 -12.525 1.00 95.19 168 ILE A C 1
ATOM 1313 O O . ILE A 1 168 ? -1.512 7.975 -12.732 1.00 95.19 168 ILE A O 1
ATOM 1317 N N . GLU A 1 169 ? -2.857 9.763 -12.852 1.00 95.31 169 GLU A N 1
ATOM 1318 C CA . GLU A 1 169 ? -1.871 10.646 -13.492 1.00 95.31 169 GLU A CA 1
ATOM 1319 C C . GLU A 1 169 ? -0.618 10.822 -12.625 1.00 95.31 169 GLU A C 1
ATOM 1321 O O . GLU A 1 169 ? 0.502 10.676 -13.107 1.00 95.31 169 GLU A O 1
ATOM 1326 N N . GLN A 1 170 ? -0.781 11.032 -11.315 1.00 94.69 170 GLN A N 1
ATOM 1327 C CA . GLN A 1 170 ? 0.353 11.105 -10.386 1.00 94.69 170 GLN A CA 1
ATOM 1328 C C . GLN A 1 170 ? 1.145 9.791 -10.317 1.00 94.69 170 GLN A C 1
ATOM 1330 O O . GLN A 1 170 ? 2.374 9.811 -10.204 1.00 94.69 170 GLN A O 1
ATOM 1335 N N . ALA A 1 171 ? 0.466 8.641 -10.367 1.00 96.69 171 ALA A N 1
ATOM 1336 C CA . ALA A 1 171 ? 1.128 7.343 -10.425 1.00 96.69 171 ALA A CA 1
ATOM 1337 C C . ALA A 1 171 ? 1.880 7.150 -11.751 1.00 96.69 171 ALA A C 1
ATOM 1339 O O . ALA A 1 171 ? 3.006 6.651 -11.737 1.00 96.69 171 ALA A O 1
ATOM 1340 N N . GLN A 1 172 ? 1.311 7.605 -12.869 1.00 95.38 172 GLN A N 1
ATOM 1341 C CA . GLN A 1 172 ? 1.957 7.584 -14.179 1.00 95.38 172 GLN A CA 1
ATOM 1342 C C . GLN A 1 172 ? 3.203 8.479 -14.212 1.00 95.38 172 GLN A C 1
ATOM 1344 O O . GLN A 1 172 ? 4.262 8.027 -14.644 1.00 95.38 172 GLN A O 1
ATOM 1349 N N . ASP A 1 173 ? 3.123 9.705 -13.693 1.00 95.88 173 ASP A N 1
ATOM 1350 C CA . ASP A 1 173 ? 4.271 10.612 -13.576 1.00 95.88 173 ASP A CA 1
ATOM 1351 C C . ASP A 1 173 ? 5.399 9.980 -12.753 1.00 95.88 173 ASP A C 1
ATOM 1353 O O . ASP A 1 173 ? 6.575 10.025 -13.126 1.00 95.88 173 ASP A O 1
ATOM 1357 N N . ARG A 1 174 ? 5.038 9.343 -11.635 1.00 94.75 174 ARG A N 1
ATOM 1358 C CA . ARG A 1 174 ? 5.970 8.617 -10.767 1.00 94.75 174 ARG A CA 1
ATOM 1359 C C . ARG A 1 174 ? 6.603 7.424 -11.488 1.00 94.75 174 ARG A C 1
ATOM 1361 O O . ARG A 1 174 ? 7.805 7.210 -11.355 1.00 94.75 174 ARG A O 1
ATOM 1368 N N . TYR A 1 175 ? 5.831 6.678 -12.273 1.00 93.81 175 TYR A N 1
ATOM 1369 C CA . TYR A 1 175 ? 6.329 5.570 -13.087 1.00 93.81 175 TYR A CA 1
ATOM 1370 C C . TYR A 1 175 ? 7.333 6.052 -14.144 1.00 93.81 175 TYR A C 1
ATOM 1372 O O . TYR A 1 175 ? 8.456 5.546 -14.223 1.00 93.81 175 TYR A O 1
ATOM 1380 N N . LEU A 1 176 ? 6.955 7.074 -14.919 1.00 93.25 176 LEU A N 1
ATOM 1381 C CA . LEU A 1 176 ? 7.786 7.656 -15.974 1.00 93.25 176 LEU A CA 1
ATOM 1382 C C . LEU A 1 176 ? 9.076 8.266 -15.422 1.00 93.25 176 LEU A C 1
ATOM 1384 O O . LEU A 1 176 ? 10.128 8.124 -16.043 1.00 93.25 176 LEU A O 1
ATOM 1388 N N . LEU A 1 177 ? 9.020 8.886 -14.239 1.00 93.44 177 LEU A N 1
ATOM 1389 C CA . LEU A 1 177 ? 10.199 9.400 -13.546 1.00 93.44 177 LEU A CA 1
ATOM 1390 C C . LEU A 1 177 ? 11.253 8.304 -13.347 1.00 93.44 177 LEU A C 1
ATOM 1392 O O . LEU A 1 177 ? 12.428 8.517 -13.653 1.00 93.44 177 LEU A O 1
ATOM 1396 N N . TRP A 1 178 ? 10.858 7.137 -12.835 1.00 93.19 178 TRP A N 1
ATOM 1397 C CA . TRP A 1 178 ? 11.802 6.047 -12.578 1.00 93.19 178 TRP A CA 1
ATOM 1398 C C . TRP A 1 178 ? 12.266 5.356 -13.852 1.00 93.19 178 TRP A C 1
ATOM 1400 O O . TRP A 1 178 ? 13.447 5.026 -13.952 1.00 93.19 178 TRP A O 1
ATOM 1410 N N . LEU A 1 179 ? 11.385 5.217 -14.845 1.00 90.62 179 LEU A N 1
ATOM 1411 C CA . LEU A 1 179 ? 11.760 4.729 -16.170 1.00 90.62 179 LEU A CA 1
ATOM 1412 C C . LEU A 1 179 ? 12.836 5.623 -16.800 1.00 90.62 179 LEU A C 1
ATOM 1414 O O . LEU A 1 179 ? 13.858 5.133 -17.276 1.00 90.62 179 LEU A O 1
ATOM 1418 N N . GLN A 1 180 ? 12.642 6.943 -16.752 1.00 90.19 180 GLN A N 1
ATOM 1419 C CA . GLN A 1 180 ? 13.610 7.907 -17.267 1.00 90.19 180 GLN A CA 1
ATOM 1420 C C . GLN A 1 180 ? 14.939 7.832 -16.508 1.00 90.19 180 GLN A C 1
ATOM 1422 O O . GLN A 1 180 ? 15.996 7.856 -17.135 1.00 90.19 180 GLN A O 1
ATOM 1427 N N . ARG A 1 181 ? 14.898 7.719 -15.175 1.00 86.94 181 ARG A N 1
ATOM 1428 C CA . ARG A 1 181 ? 16.097 7.616 -14.322 1.00 86.94 181 ARG A CA 1
ATOM 1429 C C . ARG A 1 181 ? 16.896 6.332 -14.537 1.00 86.94 181 ARG A C 1
ATOM 1431 O O . ARG A 1 181 ? 18.084 6.312 -14.233 1.00 86.94 181 ARG A O 1
ATOM 1438 N N . ALA A 1 182 ? 16.257 5.260 -14.993 1.00 87.00 182 ALA A N 1
ATOM 1439 C CA . ALA A 1 182 ? 16.916 3.993 -15.298 1.00 87.00 182 ALA A CA 1
ATOM 1440 C C . ALA A 1 182 ? 17.432 3.912 -16.747 1.00 87.00 182 ALA A C 1
ATOM 1442 O O . ALA A 1 182 ? 18.103 2.945 -17.105 1.00 87.00 182 ALA A O 1
ATOM 1443 N N . SER A 1 183 ? 17.124 4.904 -17.590 1.00 81.81 183 SER A N 1
ATOM 1444 C CA . SER A 1 183 ? 17.507 4.897 -19.001 1.00 81.81 183 SER A CA 1
ATOM 1445 C C . SER A 1 183 ? 19.025 5.080 -19.179 1.00 81.81 183 SER A C 1
ATOM 1447 O O . SER A 1 183 ? 19.598 5.981 -18.568 1.00 81.81 183 SER A O 1
ATOM 1449 N N . PRO A 1 184 ? 19.694 4.314 -20.065 1.00 68.00 184 PRO A N 1
ATOM 1450 C CA . PRO A 1 184 ? 21.144 4.403 -20.284 1.00 68.00 184 PRO A CA 1
ATOM 1451 C C . PRO A 1 184 ? 21.668 5.799 -20.658 1.00 68.00 184 PRO A C 1
ATOM 1453 O O . PRO A 1 184 ? 22.830 6.095 -20.409 1.00 68.00 184 PRO A O 1
ATOM 1456 N N . ASN A 1 185 ? 20.814 6.658 -21.228 1.00 62.94 185 ASN A N 1
ATOM 1457 C CA . ASN A 1 185 ? 21.163 8.023 -21.637 1.00 62.94 185 ASN A CA 1
ATOM 1458 C C . ASN A 1 185 ? 20.847 9.082 -20.564 1.00 62.94 185 ASN A C 1
ATOM 1460 O O . ASN A 1 185 ? 20.918 10.281 -20.838 1.00 62.94 185 ASN A O 1
ATOM 1464 N N . SER A 1 186 ? 20.462 8.688 -19.344 1.00 59.31 186 SER A N 1
ATOM 1465 C CA . SER A 1 186 ? 20.314 9.632 -18.238 1.00 59.31 186 SER A CA 1
ATOM 1466 C C . SER A 1 186 ? 21.694 9.950 -17.643 1.00 59.31 186 SER A C 1
ATOM 1468 O O . SER A 1 186 ? 22.062 9.440 -16.588 1.00 59.31 186 SER A O 1
ATOM 1470 N N . ASP A 1 187 ? 22.460 10.826 -18.298 1.00 48.53 187 ASP A N 1
ATOM 1471 C CA . ASP A 1 187 ? 23.794 11.301 -17.863 1.00 48.53 187 ASP A CA 1
ATOM 1472 C C . ASP A 1 187 ? 23.820 11.982 -16.474 1.00 48.53 187 ASP A C 1
ATOM 1474 O O . ASP A 1 187 ? 24.866 12.377 -15.961 1.00 48.53 187 ASP A O 1
ATOM 1478 N N . LYS A 1 188 ? 22.672 12.102 -15.804 1.00 53.44 188 LYS A N 1
ATOM 1479 C CA . LYS A 1 188 ? 22.568 12.592 -14.430 1.00 53.44 188 LYS A CA 1
ATOM 1480 C C . LYS A 1 188 ? 22.610 11.428 -13.446 1.00 53.44 188 LYS A C 1
ATOM 1482 O O . LYS A 1 188 ? 21.604 11.056 -12.845 1.00 53.44 188 LYS A O 1
ATOM 1487 N N . ARG A 1 189 ? 23.810 10.879 -13.243 1.00 50.66 189 ARG A N 1
ATOM 1488 C CA . ARG A 1 189 ? 24.121 10.096 -12.039 1.00 50.66 189 ARG A CA 1
ATOM 1489 C C . ARG A 1 189 ? 23.824 10.953 -10.800 1.00 50.66 189 ARG A C 1
ATOM 1491 O O . ARG A 1 189 ? 24.491 11.952 -10.566 1.00 50.66 189 ARG A O 1
ATOM 1498 N N . LEU A 1 190 ? 22.794 10.539 -10.058 1.00 53.34 190 LEU A N 1
ATOM 1499 C CA . LEU A 1 190 ? 22.481 10.829 -8.652 1.00 53.34 190 LEU A CA 1
ATOM 1500 C C . LEU A 1 190 ? 22.950 12.193 -8.112 1.00 53.34 190 LEU A C 1
ATOM 1502 O O . LEU A 1 190 ? 23.999 12.308 -7.484 1.00 53.34 190 LEU A O 1
ATOM 1506 N N . GLY A 1 191 ? 22.097 13.208 -8.254 1.00 46.62 191 GLY A N 1
ATOM 1507 C CA . GLY A 1 191 ? 22.123 14.383 -7.390 1.00 46.62 191 GLY A CA 1
ATOM 1508 C C . GLY A 1 191 ? 20.992 14.309 -6.365 1.00 46.62 191 GLY A C 1
ATOM 1509 O O . GLY A 1 191 ? 19.823 14.259 -6.740 1.00 46.62 191 GLY A O 1
ATOM 1510 N N . THR A 1 192 ? 21.319 14.399 -5.073 1.00 53.16 192 THR A N 1
ATOM 1511 C CA . THR A 1 192 ? 20.400 14.487 -3.911 1.00 53.16 192 THR A CA 1
ATOM 1512 C C . THR A 1 192 ? 19.299 15.564 -4.057 1.00 53.16 192 THR A C 1
ATOM 1514 O O . THR A 1 192 ? 18.326 15.603 -3.301 1.00 53.16 192 THR A O 1
ATOM 1517 N N . ALA A 1 193 ? 19.435 16.464 -5.036 1.00 54.47 193 ALA A N 1
ATOM 1518 C CA . ALA A 1 193 ? 18.463 17.491 -5.392 1.00 54.47 193 ALA A CA 1
ATOM 1519 C C . ALA A 1 193 ? 17.188 16.931 -6.056 1.00 54.47 193 ALA A C 1
ATOM 1521 O O . ALA A 1 193 ? 16.090 17.386 -5.728 1.00 54.47 193 ALA A O 1
ATOM 1522 N N . ASP A 1 194 ? 17.303 15.919 -6.921 1.00 54.19 194 ASP A N 1
ATOM 1523 C CA . ASP A 1 194 ? 16.152 15.365 -7.655 1.00 54.19 194 ASP A CA 1
ATOM 1524 C C . ASP A 1 194 ? 15.285 14.455 -6.768 1.00 54.19 194 ASP A C 1
ATOM 1526 O O . ASP A 1 194 ? 14.075 14.320 -6.969 1.00 54.19 194 ASP A O 1
ATOM 1530 N N . GLU A 1 195 ? 15.886 13.867 -5.735 1.00 48.56 195 GLU A N 1
ATOM 1531 C CA . GLU A 1 195 ? 15.208 13.096 -4.689 1.00 48.56 195 GLU A CA 1
ATOM 1532 C C . GLU A 1 195 ? 14.343 14.010 -3.798 1.00 48.56 195 GLU A C 1
ATOM 1534 O O . GLU A 1 195 ? 13.174 13.719 -3.531 1.00 48.56 195 GLU A O 1
ATOM 1539 N N . LYS A 1 196 ? 14.855 15.204 -3.460 1.00 53.91 196 LYS A N 1
ATOM 1540 C CA . LYS A 1 196 ? 14.080 16.261 -2.786 1.00 53.91 196 LYS A CA 1
ATOM 1541 C C . LYS A 1 196 ? 12.985 16.863 -3.671 1.00 53.91 196 LYS A C 1
ATOM 1543 O O . LYS A 1 196 ? 11.944 17.253 -3.143 1.00 53.91 196 LYS A O 1
ATOM 1548 N N . ALA A 1 197 ? 13.182 16.963 -4.986 1.00 55.09 197 ALA A N 1
ATOM 1549 C CA . ALA A 1 197 ? 12.182 17.522 -5.900 1.00 55.09 197 ALA A CA 1
ATOM 1550 C C . ALA A 1 197 ? 10.951 16.608 -6.057 1.00 55.09 197 ALA A C 1
ATOM 1552 O O . ALA A 1 197 ? 9.820 17.101 -6.045 1.00 55.09 197 ALA A O 1
ATOM 1553 N N . ALA A 1 198 ? 11.158 15.288 -6.116 1.00 50.81 198 ALA A N 1
ATOM 1554 C CA . ALA A 1 198 ? 10.072 14.306 -6.143 1.00 50.81 198 ALA A CA 1
ATOM 1555 C C . ALA A 1 198 ? 9.278 14.290 -4.821 1.00 50.81 198 ALA A C 1
ATOM 1557 O O . ALA A 1 198 ? 8.048 14.307 -4.835 1.00 50.81 198 ALA A O 1
ATOM 1558 N N . GLN A 1 199 ? 9.962 14.377 -3.672 1.00 51.25 199 GLN A N 1
ATOM 1559 C CA . GLN A 1 199 ? 9.298 14.484 -2.366 1.00 51.25 199 GLN A CA 1
ATOM 1560 C C . GLN A 1 199 ? 8.519 15.801 -2.205 1.00 51.25 199 GLN A C 1
ATOM 1562 O O . GLN A 1 199 ? 7.401 15.793 -1.690 1.00 51.25 199 GLN A O 1
ATOM 1567 N N . ARG A 1 200 ? 9.054 16.931 -2.691 1.00 46.22 200 ARG A N 1
ATOM 1568 C CA . ARG A 1 200 ? 8.413 18.255 -2.574 1.00 46.22 200 ARG A CA 1
ATOM 1569 C C . ARG A 1 200 ? 7.150 18.415 -3.421 1.00 46.22 200 ARG A C 1
ATOM 1571 O O . ARG A 1 200 ? 6.210 19.053 -2.956 1.00 46.22 200 ARG A O 1
ATOM 1578 N N . LYS A 1 201 ? 7.083 17.828 -4.622 1.00 40.56 201 LYS A N 1
ATOM 1579 C CA . LYS A 1 201 ? 5.868 17.900 -5.459 1.00 40.56 201 LYS A CA 1
ATOM 1580 C C . LYS A 1 201 ? 4.682 17.129 -4.867 1.00 40.56 201 LYS A C 1
ATOM 1582 O O . LYS A 1 201 ? 3.544 17.517 -5.090 1.00 40.56 201 LYS A O 1
ATOM 1587 N N . SER A 1 202 ? 4.935 16.115 -4.036 1.00 44.31 202 SER A N 1
ATOM 1588 C CA . SER A 1 202 ? 3.880 15.379 -3.319 1.00 44.31 202 SER A CA 1
ATOM 1589 C C . SER A 1 202 ? 3.336 16.095 -2.069 1.00 44.31 202 SER A C 1
ATOM 1591 O O . SER A 1 202 ? 2.453 15.573 -1.388 1.00 44.31 202 SER A O 1
ATOM 1593 N N . GLY A 1 203 ? 3.843 17.295 -1.764 1.00 41.34 203 GLY A N 1
ATOM 1594 C CA . GLY A 1 203 ? 3.479 18.064 -0.580 1.00 41.34 203 GLY A CA 1
ATOM 1595 C C . GLY A 1 203 ? 3.564 19.569 -0.802 1.00 41.34 203 GLY A C 1
ATOM 1596 O O . GLY A 1 203 ? 4.370 20.231 -0.160 1.00 41.34 203 GLY A O 1
ATOM 1597 N N . CYS A 1 204 ? 2.729 20.131 -1.678 1.00 33.84 204 CYS A N 1
ATOM 1598 C CA . CYS A 1 204 ? 2.393 21.554 -1.598 1.00 33.84 204 CYS A CA 1
ATOM 1599 C C . CYS A 1 204 ? 1.063 21.855 -2.298 1.00 33.84 204 CYS A C 1
ATOM 1601 O O . CYS A 1 204 ? 1.021 22.232 -3.464 1.00 33.84 204 CYS A O 1
ATOM 1603 N N . GLY A 1 205 ? -0.035 21.717 -1.555 1.00 45.66 205 GLY A N 1
ATOM 1604 C CA . GLY A 1 205 ? -1.164 22.614 -1.744 1.00 45.66 205 GLY A CA 1
ATOM 1605 C C . GLY A 1 205 ? -0.829 23.919 -1.032 1.00 45.66 205 GLY A C 1
ATOM 1606 O O . GLY A 1 205 ? -0.784 23.934 0.197 1.00 45.66 205 GLY A O 1
ATOM 1607 N N . LYS A 1 206 ? -0.565 24.985 -1.789 1.00 36.91 206 LYS A N 1
ATOM 1608 C CA . LYS A 1 206 ? -0.637 26.365 -1.302 1.00 36.91 206 LYS A CA 1
ATOM 1609 C C . LYS A 1 206 ? -1.198 27.263 -2.399 1.00 36.91 206 LYS A C 1
ATOM 1611 O O . LYS A 1 206 ? -0.519 27.577 -3.365 1.00 36.91 206 LYS A O 1
ATOM 1616 N N . GLU A 1 207 ? -2.464 27.610 -2.194 1.00 35.00 207 GLU A N 1
ATOM 1617 C CA . GLU A 1 207 ? -2.908 29.002 -2.103 1.00 35.00 207 GLU A CA 1
ATOM 1618 C C . GLU A 1 207 ? -2.649 29.879 -3.337 1.00 35.00 207 GLU A C 1
ATOM 1620 O O . GLU A 1 207 ? -1.641 30.571 -3.456 1.00 35.00 207 GLU A O 1
ATOM 1625 N N . TRP A 1 208 ? -3.640 29.896 -4.230 1.00 28.81 208 TRP A N 1
ATOM 1626 C CA . TRP A 1 208 ? -3.833 30.978 -5.187 1.00 28.81 208 TRP A CA 1
ATOM 1627 C C . TRP A 1 208 ? -4.226 32.246 -4.423 1.00 28.81 208 TRP A C 1
ATOM 1629 O O . TRP A 1 208 ? -5.367 32.381 -3.983 1.00 28.81 208 TRP A O 1
ATOM 1639 N N . ARG A 1 209 ? -3.287 33.181 -4.263 1.00 33.19 209 ARG A N 1
ATOM 1640 C CA . ARG A 1 209 ? -3.604 34.561 -3.891 1.00 33.19 209 ARG A CA 1
ATOM 1641 C C . ARG A 1 209 ? -3.920 35.323 -5.182 1.00 33.19 209 ARG A C 1
ATOM 1643 O O . ARG A 1 209 ? -3.027 35.615 -5.972 1.00 33.19 209 ARG A O 1
ATOM 1650 N N . MET A 1 210 ? -5.210 35.562 -5.420 1.00 33.34 210 MET A N 1
ATOM 1651 C CA . MET A 1 210 ? -5.685 36.552 -6.385 1.00 33.34 210 MET A CA 1
ATOM 1652 C C . MET A 1 210 ? -5.374 37.943 -5.830 1.00 33.34 210 MET A C 1
ATOM 1654 O O . MET A 1 210 ? -6.046 38.381 -4.904 1.00 33.34 210 MET A O 1
ATOM 1658 N N . ASP A 1 211 ? -4.408 38.638 -6.424 1.00 32.50 211 ASP A N 1
ATOM 1659 C CA . ASP A 1 211 ? -4.311 40.092 -6.316 1.00 32.50 211 ASP A CA 1
ATOM 1660 C C . ASP A 1 211 ? -4.725 40.695 -7.666 1.00 32.50 211 ASP A C 1
ATOM 1662 O O . ASP A 1 211 ? -3.985 40.698 -8.651 1.00 32.50 211 ASP A O 1
ATOM 1666 N N . SER A 1 212 ? -5.965 41.173 -7.731 1.00 37.84 212 SER A N 1
ATOM 1667 C CA . SER A 1 212 ? -6.439 42.090 -8.768 1.00 37.84 212 SER A CA 1
ATOM 1668 C C . SER A 1 212 ? -7.557 42.946 -8.200 1.00 37.84 212 SER A C 1
ATOM 1670 O O . SER A 1 212 ? -8.704 42.513 -8.178 1.00 37.84 212 SER A O 1
ATOM 1672 N N . ALA A 1 213 ? -7.209 44.150 -7.740 1.00 36.16 213 ALA A N 1
ATOM 1673 C CA . ALA A 1 213 ? -8.078 45.331 -7.756 1.00 36.16 213 ALA A CA 1
ATOM 1674 C C . ALA A 1 213 ? -7.343 46.568 -7.206 1.00 36.16 213 ALA A C 1
ATOM 1676 O O . ALA A 1 213 ? -7.238 46.734 -5.996 1.00 36.16 213 ALA A O 1
ATOM 1677 N N . ALA A 1 214 ? -6.861 47.424 -8.111 1.00 37.31 214 ALA A N 1
ATOM 1678 C CA . ALA A 1 214 ? -6.736 48.892 -8.018 1.00 37.31 214 ALA A CA 1
ATOM 1679 C C . ALA A 1 214 ? -5.762 49.322 -9.133 1.00 37.31 214 ALA A C 1
ATOM 1681 O O . ALA A 1 214 ? -4.683 48.761 -9.244 1.00 37.31 214 ALA A O 1
ATOM 1682 N N . GLY A 1 215 ? -6.023 50.267 -10.024 1.00 32.38 215 GLY A N 1
ATOM 1683 C CA . GLY A 1 215 ? -7.112 51.209 -10.176 1.00 32.38 215 GLY A CA 1
ATOM 1684 C C . GLY A 1 215 ? -6.892 51.958 -11.495 1.00 32.38 215 GLY A C 1
ATOM 1685 O O . GLY A 1 215 ? -5.779 52.081 -12.000 1.00 32.38 215 GLY A O 1
ATOM 1686 N N . PHE A 1 216 ? -8.004 52.386 -12.064 1.00 34.84 216 PHE A N 1
ATOM 1687 C CA . PHE A 1 216 ? -8.171 53.178 -13.276 1.00 34.84 216 PHE A CA 1
ATOM 1688 C C . PHE A 1 216 ? -7.484 54.558 -13.154 1.00 34.84 216 PHE A C 1
ATOM 1690 O O . PHE A 1 216 ? -7.633 55.173 -12.106 1.00 34.84 216 PHE A O 1
ATOM 1697 N N . THR A 1 217 ? -6.790 55.047 -14.199 1.00 33.75 217 THR A N 1
ATOM 1698 C CA . THR A 1 217 ? -6.962 56.377 -14.852 1.00 33.75 217 THR A CA 1
ATOM 1699 C C . THR A 1 217 ? -5.918 56.606 -15.969 1.00 33.75 217 THR A C 1
ATOM 1701 O O . THR A 1 217 ? -4.762 56.223 -15.853 1.00 33.75 217 THR A O 1
ATOM 1704 N N . THR A 1 218 ? -6.397 57.210 -17.056 1.00 36.03 218 THR A N 1
ATOM 1705 C CA . THR A 1 218 ? -5.891 57.442 -18.434 1.00 36.03 218 THR A CA 1
ATOM 1706 C C . THR A 1 218 ? -4.888 58.629 -18.594 1.00 36.03 218 THR A C 1
ATOM 1708 O O . THR A 1 218 ? -4.434 59.143 -17.579 1.00 36.03 218 THR A O 1
ATOM 1711 N N . PRO A 1 219 ? -4.671 59.233 -19.796 1.00 57.94 219 PRO A N 1
ATOM 1712 C CA . PRO A 1 219 ? -3.885 58.803 -20.976 1.00 57.94 219 PRO A CA 1
ATOM 1713 C C . PRO A 1 219 ? -2.912 59.919 -21.475 1.00 57.94 219 PRO A C 1
ATOM 1715 O O . PRO A 1 219 ? -2.897 60.995 -20.898 1.00 57.94 219 PRO A O 1
ATOM 1718 N N . MET A 1 220 ? -2.158 59.701 -22.570 1.00 31.69 220 MET A N 1
ATOM 1719 C CA . MET A 1 220 ? -1.626 60.691 -23.558 1.00 31.69 220 MET A CA 1
ATOM 1720 C C . MET A 1 220 ? -0.562 59.970 -24.423 1.00 31.69 220 MET A C 1
ATOM 1722 O O . MET A 1 220 ? 0.187 59.181 -23.867 1.00 31.69 220 MET A O 1
ATOM 1726 N N . THR A 1 221 ? -0.319 60.127 -25.729 1.00 35.31 221 THR A N 1
ATOM 1727 C CA . THR A 1 221 ? -0.893 60.777 -26.930 1.00 35.31 221 THR A CA 1
ATOM 1728 C C . THR A 1 221 ? 0.121 60.481 -28.061 1.00 35.31 221 THR A C 1
ATOM 1730 O O . THR A 1 221 ? 1.310 60.546 -27.769 1.00 35.31 221 THR A O 1
ATOM 1733 N N . HIS A 1 222 ? -0.340 60.305 -29.315 1.00 33.06 222 HIS A N 1
ATOM 1734 C CA . HI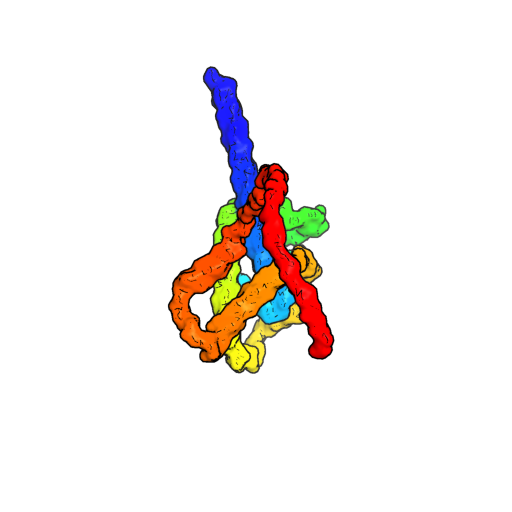S A 1 222 ? 0.404 60.454 -30.597 1.00 33.06 222 HIS A CA 1
ATOM 1735 C C . HIS A 1 222 ? 1.598 59.486 -30.849 1.00 33.06 222 HIS A C 1
ATOM 1737 O O . HIS A 1 222 ? 2.374 59.193 -29.959 1.00 33.06 222 HIS A O 1
ATOM 1743 N N . SER A 1 223 ? 1.842 58.893 -32.022 1.00 40.00 223 SER A N 1
ATOM 1744 C CA . SER A 1 223 ? 1.631 59.328 -33.405 1.00 40.00 223 SER A CA 1
ATOM 1745 C C . SER A 1 223 ? 1.487 58.140 -34.370 1.00 40.00 223 SER A C 1
ATOM 1747 O O . SER A 1 223 ? 1.909 57.020 -34.096 1.00 40.00 223 SER A O 1
ATOM 1749 N N . ALA A 1 224 ? 0.884 58.445 -35.516 1.00 39.25 224 ALA A N 1
ATOM 1750 C CA . ALA A 1 224 ? 0.497 57.570 -36.614 1.00 39.25 224 ALA A CA 1
ATOM 1751 C C . ALA A 1 224 ? 1.636 57.139 -37.561 1.00 39.25 224 ALA A C 1
ATOM 1753 O O . ALA A 1 224 ? 2.615 57.867 -37.721 1.00 39.25 224 ALA A O 1
ATOM 1754 N N . SER A 1 225 ? 1.424 56.004 -38.248 1.00 41.19 225 SER A N 1
ATOM 1755 C CA . SER A 1 225 ? 1.725 55.670 -39.670 1.00 41.19 225 SER A CA 1
ATOM 1756 C C . SER A 1 225 ? 1.294 54.191 -39.868 1.00 41.19 225 SER A C 1
ATOM 1758 O O . SER A 1 225 ? 1.801 53.350 -39.138 1.00 41.19 225 SER A O 1
ATOM 1760 N N . ILE A 1 226 ? 0.255 53.743 -40.606 1.00 40.44 226 ILE A N 1
ATOM 1761 C CA . ILE A 1 226 ? -0.153 53.904 -42.029 1.00 40.44 226 ILE A CA 1
ATOM 1762 C C . ILE A 1 226 ? 1.050 53.607 -42.946 1.00 40.44 226 ILE A C 1
ATOM 1764 O O . ILE A 1 226 ? 2.007 54.360 -42.860 1.00 40.44 226 ILE A O 1
ATOM 1768 N N . LEU A 1 227 ? 1.154 52.610 -43.843 1.00 42.47 227 LEU A N 1
ATOM 1769 C CA . LEU A 1 227 ? 0.355 51.530 -44.485 1.00 42.47 227 LEU A CA 1
ATOM 1770 C C . LEU A 1 227 ? 1.408 50.607 -45.222 1.00 42.47 227 LEU A C 1
ATOM 1772 O O . LEU A 1 227 ? 2.600 50.814 -45.007 1.00 42.47 227 LEU A O 1
ATOM 1776 N N . PRO A 1 228 ? 1.083 49.715 -46.190 1.00 53.38 228 PRO A N 1
ATOM 1777 C CA . PRO A 1 228 ? 0.370 48.443 -46.068 1.00 53.38 228 PRO A CA 1
ATOM 1778 C C . PRO A 1 228 ? 1.091 47.245 -46.753 1.00 53.38 228 PRO A C 1
ATOM 1780 O O . PRO A 1 228 ? 2.110 47.382 -47.421 1.00 53.38 228 PRO A O 1
ATOM 1783 N N . PHE A 1 229 ? 0.465 46.077 -46.588 1.00 39.41 229 PHE A N 1
ATOM 1784 C CA . PHE A 1 229 ? 0.496 44.847 -47.393 1.00 39.41 229 PHE A CA 1
ATOM 1785 C C . PHE A 1 229 ? 1.139 44.879 -48.795 1.00 39.41 229 PHE A C 1
ATOM 1787 O O . PHE A 1 229 ? 0.710 45.623 -49.679 1.00 39.41 229 PHE A O 1
ATOM 1794 N N . SER A 1 230 ? 1.985 43.878 -49.049 1.00 50.47 230 SER A N 1
ATOM 1795 C CA . SER A 1 230 ? 1.759 42.831 -50.064 1.00 50.47 230 SER A CA 1
ATOM 1796 C C . SER A 1 230 ? 2.442 41.541 -49.623 1.00 50.47 230 SER A C 1
ATOM 1798 O O . SER A 1 230 ? 3.513 41.651 -48.985 1.00 50.47 230 SER A O 1
#

Radius of gyration: 25.36 Å; chains: 1; bounding box: 46×83×90 Å

Secondary structure (DSSP, 8-state):
-HHHHHHHHHHHHHHHHHHHHHHHHHHHHHHHHHHHHTTSHHHHHHHHHHHHHHHT--HHHHHHHHHHH---HHHHHHHHHHHHTT--HHHHHHHHHTT--HHHHHHHTT--HHHHHHHHHHHHHHHHHHHHHHHHTTTGGGSPPPSS---TTTS--GGGG-S-HHHHHHHHHHHHHHHHHTSTT------HHHHHHHHHHTS---------------------------

Sequence (230 aa):
MRHIASLLAVIALVLTHYAAADDQQKTRKELNKVTAMATDATGRKIVNQTMAEMFALKQMDLVLERRQTGLNYGSLLLAHELAKNNLDMKEIAVRLKGGKDIFQIAGEAGVNWKEVNDRAKKLNSKIDDNLYKHFLHAKDDKAPPKADDYNIMYDGVKADGEVSQSEIEQAQDRYLLWLQRASPNSDKRLGTADEKAAQRKSGCGKEWRMDSAAGFTTPMTHSASILPFS

Foldseek 3Di:
DVVVVVVVVVVVVVVVVVVVVVLLVLLVLLLLLLLLLLLDLVSVVLLLVLVCVVVVHQSVVVLVLCVLQLDGSSLVLLLVQVVVLVCDSVNNSVVVVVVDGSSNVCVVSVGPSNVSSVVSVVSVVSSLVSLLVCLLVVVVVPPDDPDSDDDSVSSDGPCSVVHDPVSNVLSVVSSVVSNLVSDPPPPDDDDPVVVVVNVVVSDDDDDDDDDDDDDDDDDDDDDDDDDDDD

pLDDT: mean 78.47, std 21.51, range [28.81, 98.38]